Protein AF-0000000066319823 (afdb_homodimer)

Radius of gyration: 22.56 Å; Cα contacts (8 Å, |Δi|>4): 430; chains: 2; bounding box: 58×55×89 Å

Organism: Escherichia coli (strain K12) (NCBI:txid83333)

Nearest PDB structures (foldseek):
  6vli-assembly1_D  TM=7.109E-01  e=2.784E-05  Eganvirus ev186
  6vli-assembly1_A  TM=4.085E-01  e=3.504E-04  Eganvirus ev186
  6vmh-assembly1_C  TM=6.945E-01  e=3.274E-02  Eganvirus ev186
  6vmh-assembly1_B  TM=6.988E-01  e=3.451E-02  Eganvirus ev186
  6vli-assembly1_A  TM=6.071E-01  e=7.861E-04  Eganvirus ev186

InterPro domains:
  IPR009679 Bacteriophage 186, CII-like [PF06892] (17-150)
  IPR048188 YmfL-like [NF041471] (16-156)

Secondary structure (DSSP, 8-state):
---------SS-HHHHHHHHHHHHTSTTHHHHHHHHHTS-HHHHHHHHSTT-S----HHHHHHHHHHHT--HHHHHHHHHTTEEEEEPP---------HHHHHHHHHHHHHHHHHHHHHHTTTS---HHHHHHHHHHHHHHHHHHHHHHHHHHHHHS---SS-TTSSS-SSS-------------/---------SS-HHHHHHHHHHHHTSTTHHHHHHHHHTS-HHHHHHHHSTT-S----HHHHHHHHHHHT--HHHHHHHHHTTEEEEEPPPSTT-----HHHHHHHHHHHHHHHHHHHHHHTTTS---HHHHHHHHHHHHHHHHHHHHHHHHHHHHHS---SS-TTSSS--SS-------------

Sequence (370 aa):
MGKHHWKIEKQPEWYVKAVRKTIAALPSGYAEAADWLDVTENALFNRLRADGDQIFPLGWAMVLQRAGGTHFIADAVAQSANGVFVSLPDVEDVDNADINQRLLEVIEQIGSYSKQIRSAIEDGVVEPHEKTAINDELYLSISKLQEHAALVYKIFCISESNDARECAAPGVVASIASGCGETNAMGKHHWKIEKQPEWYVKAVRKTIAALPSGYAEAADWLDVTENALFNRLRADGDQIFPLGWAMVLQRAGGTHFIADAVAQSANGVFVSLPDVEDVDNADINQRLLEVIEQIGSYSKQIRSAIEDGVVEPHEKTAINDELYLSISKLQEHAALVYKIFCISESNDARECAAPGVVASIASGCGETNA

Foldseek 3Di:
DPPPVPPDDPADPLQLVLLQVLQVLDPVRLVVLCVQVVHDSVVVCQQSPPPHPHHDDPVSSVSSCVVSVHCSNVQSVQVVVVHGDDDADDQADQDQDDLVVLVVVLVVLVVVLVVLVCVQCVVPDRDPVSVVVNVVSVNVSRNSVVSSVNNCLVVPVPCPPPPNQDSPPPPVRDPPPPPPDDPDD/DPPPVPPDDPADPLQLVLLQVLQVLDPVRLVVLCVQVVHDSVVVCQQSDPPHPHHDDVVSSVSSCVVSVHCSNVQSVQVVVVHGDADADDLVPLDCPVLVVLVVVLVVLVVVLVVLVCVQCVVPDRDPVSVVVSVVSVRVSVRSVVNSVSSCCSVPVPCPPPCVVPSPDPDPPDPPPPPPDDPPD

Solvent-accessible surface area (backbone atoms only — not comparable to full-atom values): 21022 Å² total; per-residue (Å²): 128,84,78,73,81,65,82,83,36,55,68,41,66,67,54,48,53,22,48,50,52,40,34,62,62,27,95,60,19,58,62,46,48,15,59,75,66,72,52,51,53,66,61,52,50,47,25,61,39,91,87,42,93,46,71,68,44,63,30,50,49,52,51,46,25,60,74,51,72,55,55,48,55,42,36,43,47,14,44,74,64,49,24,40,50,43,77,54,82,86,64,76,85,58,67,95,62,60,64,65,58,43,48,50,48,29,54,50,34,46,48,52,32,52,50,47,48,56,61,33,45,69,82,59,46,40,46,73,71,45,49,51,52,43,49,50,33,48,50,51,30,46,50,38,48,47,40,38,52,44,37,50,44,69,70,22,24,64,68,57,86,86,75,68,51,72,68,47,64,81,59,89,59,67,83,80,79,78,80,81,79,80,79,80,127,128,83,78,72,80,63,82,83,35,54,68,42,67,66,54,48,51,22,47,51,53,39,34,62,62,26,94,60,19,57,63,47,50,16,59,75,66,72,52,53,54,64,61,52,50,47,24,63,40,90,86,43,91,46,70,68,45,64,30,50,50,52,50,48,25,59,74,49,72,54,54,48,55,42,36,44,47,15,45,75,65,47,25,38,40,27,62,51,77,54,78,85,65,54,53,77,61,49,69,61,57,48,50,51,50,29,53,52,35,45,48,52,32,51,50,47,48,55,62,34,45,68,80,58,48,39,46,72,71,46,48,52,54,42,49,51,32,49,50,51,28,49,29,38,48,48,33,43,53,53,49,52,44,67,71,23,30,72,66,57,89,87,75,59,74,68,78,49,69,72,63,75,80,66,82,78,77,78,75,79,78,80,76,74,125

pLDDT: mean 78.79, std 23.66, range [19.97, 97.81]

Structure (mmCIF, N/CA/C/O backbone):
data_AF-0000000066319823-model_v1
#
loop_
_entity.id
_entity.type
_entity.pdbx_description
1 polymer 'Uncharacterized protein YmfL'
#
loop_
_atom_site.group_PDB
_atom_site.id
_atom_site.type_symbol
_atom_site.label_atom_id
_atom_site.label_alt_id
_atom_site.label_comp_id
_atom_site.label_asym_id
_atom_site.label_entity_id
_atom_site.label_seq_id
_atom_site.pdbx_PDB_ins_code
_atom_site.Cartn_x
_atom_site.Cartn_y
_atom_site.Cartn_z
_atom_site.occupancy
_atom_site.B_iso_or_equiv
_atom_site.auth_seq_id
_atom_site.auth_comp_id
_atom_site.auth_asym_id
_atom_site.auth_atom_id
_atom_site.pdbx_PDB_model_num
ATOM 1 N N . MET A 1 1 ? 29.047 10.672 7.16 1 34.38 1 MET A N 1
ATOM 2 C CA . MET A 1 1 ? 27.75 10.32 6.57 1 34.38 1 MET A CA 1
ATOM 3 C C . MET A 1 1 ? 27.375 11.312 5.48 1 34.38 1 MET A C 1
ATOM 5 O O . MET A 1 1 ? 27.281 12.516 5.734 1 34.38 1 MET A O 1
ATOM 9 N N . GLY A 1 2 ? 27.781 11.164 4.324 1 37.5 2 GLY A N 1
ATOM 10 C CA . GLY A 1 2 ? 27.641 12.141 3.254 1 37.5 2 GLY A CA 1
ATOM 11 C C . GLY A 1 2 ? 26.25 12.75 3.166 1 37.5 2 GLY A C 1
ATOM 12 O O . GLY A 1 2 ? 25.266 12.102 3.521 1 37.5 2 GLY A O 1
ATOM 13 N N . LYS A 1 3 ? 26.078 14.109 3.355 1 40.59 3 LYS A N 1
ATOM 14 C CA . LYS A 1 3 ? 24.938 15.016 3.324 1 40.59 3 LYS A CA 1
ATOM 15 C C . LYS A 1 3 ? 24.047 14.742 2.109 1 40.59 3 LYS A C 1
ATOM 17 O O . LYS A 1 3 ? 24.375 15.156 0.994 1 40.59 3 LYS A O 1
ATOM 22 N N . HIS A 1 4 ? 23.734 13.586 1.779 1 43.44 4 HIS A N 1
ATOM 23 C CA . HIS A 1 4 ? 22.844 13.547 0.628 1 43.44 4 HIS A CA 1
ATOM 24 C C . HIS A 1 4 ? 21.734 14.586 0.751 1 43.44 4 HIS A C 1
ATOM 26 O O . HIS A 1 4 ? 21.172 14.781 1.832 1 43.44 4 HIS A O 1
ATOM 32 N N . HIS A 1 5 ? 21.828 15.719 0.119 1 48.81 5 HIS A N 1
ATOM 33 C CA . HIS A 1 5 ? 21.031 16.938 0.026 1 48.81 5 HIS A CA 1
ATOM 34 C C . HIS A 1 5 ? 19.562 16.594 -0.287 1 48.81 5 HIS A C 1
ATOM 36 O O . HIS A 1 5 ? 19.156 16.625 -1.45 1 48.81 5 HIS A O 1
ATOM 42 N N . TRP A 1 6 ? 19.062 15.633 0.385 1 53.22 6 TRP A N 1
ATOM 43 C CA . TRP A 1 6 ? 17.641 15.445 0.131 1 53.22 6 TRP A CA 1
ATOM 44 C C . TRP A 1 6 ? 16.844 16.656 0.603 1 53.22 6 TRP A C 1
ATOM 46 O O . TRP A 1 6 ? 17.172 17.266 1.617 1 53.22 6 TRP A O 1
ATOM 56 N N . LYS A 1 7 ? 16.391 17.391 -0.335 1 55 7 LYS A N 1
ATOM 57 C CA . LYS A 1 7 ? 15.484 18.469 0.052 1 55 7 LYS A CA 1
ATOM 58 C C . LYS A 1 7 ? 14.367 17.953 0.956 1 55 7 LYS A C 1
ATOM 60 O O . LYS A 1 7 ? 13.594 17.078 0.556 1 55 7 LYS A O 1
ATOM 65 N N . ILE A 1 8 ? 14.492 18.125 2.199 1 73.38 8 ILE A N 1
ATOM 66 C CA . ILE A 1 8 ? 13.531 17.703 3.203 1 73.38 8 ILE A CA 1
ATOM 67 C C . ILE A 1 8 ? 12.297 18.609 3.154 1 73.38 8 ILE A C 1
ATOM 69 O O . ILE A 1 8 ? 12.367 19.781 3.508 1 73.38 8 ILE A O 1
ATOM 73 N N . GLU A 1 9 ? 11.344 18.125 2.295 1 84.38 9 GLU A N 1
ATOM 74 C CA . GLU A 1 9 ? 10.07 18.828 2.223 1 84.38 9 GLU A CA 1
ATOM 75 C C . GLU A 1 9 ? 9 18.109 3.045 1 84.38 9 GLU A C 1
ATOM 77 O O . GLU A 1 9 ? 8.883 16.891 2.992 1 84.38 9 GLU A O 1
ATOM 82 N N . LYS A 1 10 ? 8.367 18.938 3.807 1 89.81 10 LYS A N 1
ATOM 83 C CA . LYS A 1 10 ? 7.25 18.406 4.574 1 89.81 10 LYS A CA 1
ATOM 84 C C . LYS A 1 10 ? 6.137 17.906 3.652 1 89.81 10 LYS A C 1
ATOM 86 O O . LYS A 1 10 ? 5.523 16.875 3.906 1 89.81 10 LYS A O 1
ATOM 91 N N . GLN A 1 11 ? 6.012 18.656 2.611 1 94.12 11 GLN A N 1
ATOM 92 C CA . GLN A 1 11 ? 4.953 18.375 1.646 1 94.12 11 GLN A CA 1
ATOM 93 C C . GLN A 1 11 ? 5.473 18.484 0.215 1 94.12 11 GLN A C 1
ATOM 95 O O . GLN A 1 11 ? 5.492 19.562 -0.369 1 94.12 11 GLN A O 1
ATOM 100 N N . PRO A 1 12 ? 5.895 17.359 -0.302 1 93.19 12 PRO A N 1
ATOM 101 C CA . P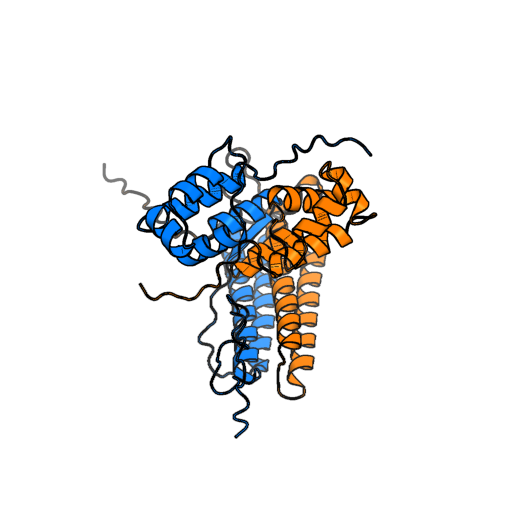RO A 1 12 ? 6.445 17.375 -1.659 1 93.19 12 PRO A CA 1
ATOM 102 C C . PRO A 1 12 ? 5.406 17.75 -2.715 1 93.19 12 PRO A C 1
ATOM 104 O O . PRO A 1 12 ? 4.211 17.5 -2.523 1 93.19 12 PRO A O 1
ATOM 107 N N . GLU A 1 13 ? 5.91 18.172 -3.811 1 93.12 13 GLU A N 1
ATOM 108 C CA . GLU A 1 13 ? 5.047 18.656 -4.883 1 93.12 13 GLU A CA 1
ATOM 109 C C . GLU A 1 13 ? 4.18 17.531 -5.441 1 93.12 13 GLU A C 1
ATOM 111 O O . GLU A 1 13 ? 3.021 17.75 -5.801 1 93.12 13 GLU A O 1
ATOM 116 N N . TRP A 1 14 ? 4.766 16.406 -5.574 1 93.69 14 TRP A N 1
ATOM 117 C CA . TRP A 1 14 ? 4.016 15.281 -6.129 1 93.69 14 TRP A CA 1
ATOM 118 C C . TRP A 1 14 ? 2.816 14.945 -5.25 1 93.69 14 TRP A C 1
ATOM 120 O O . TRP A 1 14 ? 1.789 14.477 -5.746 1 93.69 14 TRP A O 1
ATOM 130 N N . TYR A 1 15 ? 2.984 15.195 -3.961 1 96.06 15 TYR A N 1
ATOM 131 C CA . TYR A 1 15 ? 1.877 14.945 -3.047 1 96.06 15 TYR A CA 1
ATOM 132 C C . TYR A 1 15 ? 0.767 15.969 -3.242 1 96.06 15 TYR A C 1
ATOM 134 O O . TYR A 1 15 ? -0.409 15.609 -3.336 1 96.06 15 TYR A O 1
ATOM 142 N N . VAL A 1 16 ? 1.117 17.156 -3.322 1 95.69 16 VAL A N 1
ATOM 143 C CA . VAL A 1 16 ? 0.156 18.234 -3.525 1 95.69 16 VAL A CA 1
ATOM 144 C C . VAL A 1 16 ? -0.602 18.016 -4.832 1 95.69 16 VAL A C 1
ATOM 146 O O . VAL A 1 16 ? -1.827 18.141 -4.875 1 95.69 16 VAL A O 1
ATOM 149 N N . LYS A 1 17 ? 0.105 17.625 -5.828 1 96.19 17 LYS A N 1
ATOM 150 C CA . LYS A 1 17 ? -0.503 17.359 -7.125 1 96.19 17 LYS A CA 1
ATOM 151 C C . LYS A 1 17 ? -1.515 16.219 -7.035 1 96.19 17 LYS A C 1
ATOM 153 O O . LYS A 1 17 ? -2.602 16.297 -7.609 1 96.19 17 LYS A O 1
ATOM 158 N N . ALA A 1 18 ? -1.122 15.25 -6.324 1 97.56 18 ALA A N 1
ATOM 159 C CA . ALA A 1 18 ? -2.01 14.102 -6.168 1 97.56 18 ALA A CA 1
ATOM 160 C C . ALA A 1 18 ? -3.275 14.484 -5.406 1 97.56 18 ALA A C 1
ATOM 162 O O . ALA A 1 18 ? -4.371 14.039 -5.746 1 97.56 18 ALA A O 1
ATOM 163 N N . VAL A 1 19 ? -3.125 15.297 -4.363 1 97.69 19 VAL A N 1
ATOM 164 C CA . VAL A 1 19 ? -4.273 15.727 -3.576 1 97.69 19 VAL A CA 1
ATOM 165 C C . VAL A 1 19 ? -5.195 16.594 -4.434 1 97.69 19 VAL A C 1
ATOM 167 O O . VAL A 1 19 ? -6.414 16.406 -4.426 1 97.69 19 VAL A O 1
ATOM 170 N N . ARG A 1 20 ? -4.645 17.438 -5.172 1 97.44 20 ARG A N 1
ATOM 171 C CA . ARG A 1 20 ? -5.445 18.312 -6.035 1 97.44 20 ARG A CA 1
ATOM 172 C C . ARG A 1 20 ? -6.203 17.484 -7.078 1 97.44 20 ARG A C 1
ATOM 174 O O . ARG A 1 20 ? -7.375 17.766 -7.352 1 97.44 20 ARG A O 1
ATOM 181 N N . LYS A 1 21 ? -5.531 16.578 -7.676 1 97.31 21 LYS A N 1
ATOM 182 C CA . LYS A 1 21 ? -6.172 15.695 -8.641 1 97.31 21 LYS A CA 1
ATOM 183 C C . LYS A 1 21 ? -7.332 14.938 -8.008 1 97.31 21 LYS A C 1
ATOM 185 O O . LYS A 1 21 ? -8.383 14.758 -8.633 1 97.31 21 LYS A O 1
ATOM 190 N N . THR A 1 22 ? -7.113 14.516 -6.824 1 97.81 22 THR A N 1
ATOM 191 C CA . THR A 1 22 ? -8.133 13.789 -6.082 1 97.81 22 THR A CA 1
ATOM 192 C C . THR A 1 22 ? -9.352 14.664 -5.824 1 97.81 22 THR A C 1
ATOM 194 O O . THR A 1 22 ? -10.492 14.234 -6.016 1 97.81 22 THR A O 1
ATOM 197 N N . ILE A 1 23 ? -9.094 15.844 -5.375 1 97.56 23 ILE A N 1
ATOM 198 C CA . ILE A 1 23 ? -10.18 16.781 -5.094 1 97.56 23 ILE A CA 1
ATOM 199 C C . ILE A 1 23 ? -10.922 17.109 -6.383 1 97.56 23 ILE A C 1
ATOM 201 O O . ILE A 1 23 ? -12.156 17.172 -6.406 1 97.56 23 ILE A O 1
ATOM 205 N N . ALA A 1 24 ? -10.18 17.312 -7.457 1 96.5 24 ALA A N 1
ATOM 206 C CA . ALA A 1 24 ? -10.766 17.656 -8.75 1 96.5 24 ALA A CA 1
ATOM 207 C C . ALA A 1 24 ? -11.656 16.547 -9.273 1 96.5 24 ALA A C 1
ATOM 209 O O . ALA A 1 24 ? -12.562 16.781 -10.07 1 96.5 24 ALA A O 1
ATOM 210 N N . ALA A 1 25 ? -11.406 15.367 -8.836 1 95.75 25 ALA A N 1
ATOM 211 C CA . ALA A 1 25 ? -12.164 14.203 -9.297 1 95.75 25 ALA A CA 1
ATOM 212 C C . ALA A 1 25 ? -13.484 14.07 -8.539 1 95.75 25 ALA A C 1
ATOM 214 O O . ALA A 1 25 ? -14.359 13.297 -8.93 1 95.75 25 ALA A O 1
ATOM 215 N N . LEU A 1 26 ? -13.617 14.773 -7.426 1 95.5 26 LEU A N 1
ATOM 216 C CA . LEU A 1 26 ? -14.891 14.789 -6.711 1 95.5 26 LEU A CA 1
ATOM 217 C C . LEU A 1 26 ? -15.945 15.562 -7.492 1 95.5 26 LEU A C 1
ATOM 219 O O . LEU A 1 26 ? -15.641 16.594 -8.109 1 95.5 26 LEU A O 1
ATOM 223 N N . PRO A 1 27 ? -17.156 15.102 -7.445 1 93.69 27 PRO A N 1
ATOM 224 C CA . PRO A 1 27 ? -18.219 15.734 -8.219 1 93.69 27 PRO A CA 1
ATOM 225 C C . PRO A 1 27 ? -18.312 17.234 -7.988 1 93.69 27 PRO A C 1
ATOM 227 O O . PRO A 1 27 ? -18.484 18 -8.938 1 93.69 27 PRO A O 1
ATOM 230 N N . SER A 1 28 ? -18.172 17.766 -6.785 1 94.5 28 SER A N 1
ATOM 231 C CA . SER A 1 28 ? -18.281 19.188 -6.508 1 94.5 28 SER A CA 1
ATOM 232 C C . SER A 1 28 ? -16.922 19.766 -6.102 1 94.5 28 SER A C 1
ATOM 234 O O . SER A 1 28 ? -16.859 20.828 -5.48 1 94.5 28 SER A O 1
ATOM 236 N N . GLY A 1 29 ? -15.898 18.969 -6.34 1 95.88 29 GLY A N 1
ATOM 237 C CA . GLY A 1 29 ? -14.547 19.469 -6.145 1 95.88 29 GLY A CA 1
ATOM 238 C C . GLY A 1 29 ? -14.25 19.859 -4.711 1 95.88 29 GLY A C 1
ATOM 239 O O . GLY A 1 29 ? -14.477 19.062 -3.789 1 95.88 29 GLY A O 1
ATOM 240 N N . TYR A 1 30 ? -13.789 21.109 -4.594 1 95.44 30 TYR A N 1
ATOM 241 C CA . TYR A 1 30 ? -13.328 21.594 -3.301 1 95.44 30 TYR A CA 1
ATOM 242 C C . TYR A 1 30 ? -14.484 21.719 -2.314 1 95.44 30 TYR A C 1
ATOM 244 O O . TYR A 1 30 ? -14.305 21.5 -1.114 1 95.44 30 TYR A O 1
ATOM 252 N N . ALA A 1 31 ? -15.633 22.016 -2.791 1 95.81 31 ALA A N 1
ATOM 253 C CA . ALA A 1 31 ? -16.797 22.125 -1.91 1 95.81 31 ALA A CA 1
ATOM 254 C C . ALA A 1 31 ? -17.125 20.781 -1.256 1 95.81 31 ALA A C 1
ATOM 256 O O . ALA A 1 31 ? -17.344 20.719 -0.045 1 95.81 31 ALA A O 1
ATOM 257 N N . GLU A 1 32 ? -17.109 19.797 -2.006 1 95.62 32 GLU A N 1
ATOM 258 C CA . GLU A 1 32 ? -17.391 18.453 -1.494 1 95.62 32 GLU A CA 1
ATOM 259 C C . GLU A 1 32 ? -16.281 17.969 -0.567 1 95.62 32 GLU A C 1
ATOM 261 O O . GLU A 1 32 ? -16.547 17.328 0.449 1 95.62 32 GLU A O 1
ATOM 266 N N . ALA A 1 33 ? -15.062 18.266 -0.956 1 96.44 33 ALA A N 1
ATOM 267 C CA . ALA A 1 33 ? -13.938 17.891 -0.109 1 96.44 33 ALA A CA 1
ATOM 268 C C . ALA A 1 33 ? -14.055 18.516 1.276 1 96.44 33 ALA A C 1
ATOM 270 O O . ALA A 1 33 ? -13.852 17.844 2.289 1 96.44 33 ALA A O 1
ATOM 271 N N . ALA A 1 34 ? -14.398 19.781 1.298 1 96 34 ALA A N 1
ATOM 272 C CA . ALA A 1 34 ? -14.57 20.5 2.559 1 96 34 ALA A CA 1
ATOM 273 C C . ALA A 1 34 ? -15.672 19.859 3.406 1 96 34 ALA A C 1
ATOM 275 O O . ALA A 1 34 ? -15.539 19.75 4.629 1 96 34 ALA A O 1
ATOM 276 N N . ASP A 1 35 ? -16.688 19.438 2.736 1 94.5 35 ASP A N 1
ATOM 277 C CA . ASP A 1 35 ? -17.797 18.797 3.42 1 94.5 35 ASP A CA 1
ATOM 278 C C . ASP A 1 35 ? -17.375 17.453 4.031 1 94.5 35 ASP A C 1
ATOM 280 O O . ASP A 1 35 ? -17.703 17.172 5.188 1 94.5 35 ASP A O 1
ATOM 284 N N . TRP A 1 36 ? -16.656 16.719 3.301 1 93.06 36 TRP A N 1
ATOM 285 C CA . TRP A 1 36 ? -16.188 15.414 3.777 1 93.06 36 TRP A CA 1
ATOM 286 C C . TRP A 1 36 ? -15.305 15.57 5.012 1 93.06 36 TRP A C 1
ATOM 288 O O . TRP A 1 36 ? -15.383 14.758 5.941 1 93.06 36 TRP A O 1
ATOM 298 N N . LEU A 1 37 ? -14.508 16.625 4.984 1 94.75 37 LEU A N 1
ATOM 299 C CA . LEU A 1 37 ? -13.484 16.766 6.012 1 94.75 37 LEU A CA 1
ATOM 300 C C . LEU A 1 37 ? -13.977 17.672 7.137 1 94.75 37 LEU A C 1
ATOM 302 O O . LEU A 1 37 ? -13.305 17.812 8.164 1 94.75 37 LEU A O 1
ATOM 306 N N . ASP A 1 38 ? -15.188 18.234 6.957 1 94.19 38 ASP A N 1
ATOM 307 C CA . ASP A 1 38 ? -15.766 19.156 7.922 1 94.19 38 ASP A CA 1
ATOM 308 C C . ASP A 1 38 ? -14.828 20.328 8.188 1 94.19 38 ASP A C 1
ATOM 310 O O . ASP A 1 38 ? -14.492 20.609 9.344 1 94.19 38 ASP A O 1
ATOM 314 N N . VAL A 1 39 ? -14.328 20.953 7.148 1 94.81 39 VAL A N 1
ATOM 315 C CA . VAL A 1 39 ? -13.5 22.141 7.18 1 94.81 39 VAL A CA 1
ATOM 316 C C . VAL A 1 39 ? -13.977 23.141 6.121 1 94.81 39 VAL A C 1
ATOM 318 O O . VAL A 1 39 ? -14.898 22.844 5.359 1 94.81 39 VAL A O 1
ATOM 321 N N . THR A 1 40 ? -13.391 24.281 6.129 1 94.94 40 THR A N 1
ATOM 322 C CA . THR A 1 40 ? -13.727 25.281 5.113 1 94.94 40 THR A CA 1
ATOM 323 C C . THR A 1 40 ? -12.898 25.062 3.848 1 94.94 40 THR A C 1
ATOM 325 O O . THR A 1 40 ? -11.82 24.469 3.9 1 94.94 40 THR A O 1
ATOM 328 N N . GLU A 1 41 ? -13.453 25.5 2.736 1 95.12 41 GLU A N 1
ATOM 329 C CA . GLU A 1 41 ? -12.688 25.438 1.495 1 95.12 41 GLU A CA 1
ATOM 330 C C . GLU A 1 41 ? -11.367 26.203 1.625 1 95.12 41 GLU A C 1
ATOM 332 O O . GLU A 1 41 ? -10.344 25.766 1.079 1 95.12 41 GLU A O 1
ATOM 337 N N . ASN A 1 42 ? -11.453 27.281 2.328 1 93.38 42 ASN A N 1
ATOM 338 C CA . ASN A 1 42 ? -10.25 28.078 2.545 1 93.38 42 ASN A CA 1
ATOM 339 C C . ASN A 1 42 ? -9.18 27.281 3.291 1 93.38 42 ASN A C 1
ATOM 341 O O . ASN A 1 42 ? -7.988 27.422 3.014 1 93.38 42 ASN A O 1
ATOM 345 N N . ALA A 1 43 ? -9.578 26.516 4.219 1 93.44 43 ALA A N 1
ATOM 346 C CA . ALA A 1 43 ? -8.648 25.656 4.953 1 93.44 43 ALA A CA 1
ATOM 347 C C . ALA A 1 43 ? -7.941 24.688 4.012 1 93.44 43 ALA A C 1
ATOM 349 O O . ALA A 1 43 ? -6.754 24.391 4.188 1 93.44 43 ALA A O 1
ATOM 350 N N . LEU A 1 44 ? -8.641 24.219 3.014 1 94.94 44 LEU A N 1
ATOM 351 C CA . LEU A 1 44 ? -8.062 23.328 2.021 1 94.94 44 LEU A CA 1
ATOM 352 C C . LEU A 1 44 ? -7.074 24.062 1.128 1 94.94 44 LEU A C 1
ATOM 354 O O . LEU A 1 44 ? -5.957 23.578 0.909 1 94.94 44 LEU A O 1
ATOM 358 N N . PHE A 1 45 ? -7.457 25.219 0.68 1 93.06 45 PHE A N 1
ATOM 359 C CA . PHE A 1 45 ? -6.605 26 -0.203 1 93.06 45 PHE A CA 1
ATOM 360 C C . PHE A 1 45 ? -5.301 26.375 0.492 1 93.06 45 PHE A C 1
ATOM 362 O O . PHE A 1 45 ? -4.227 26.297 -0.105 1 93.06 45 PHE A O 1
ATOM 369 N N . ASN A 1 46 ? -5.41 26.719 1.72 1 92.31 46 ASN A N 1
ATOM 370 C CA . ASN A 1 46 ? -4.234 27.125 2.475 1 92.31 46 ASN A CA 1
ATOM 371 C C . ASN A 1 46 ? -3.225 26 2.605 1 92.31 46 ASN A C 1
ATOM 373 O O . ASN A 1 46 ? -2.016 26.234 2.615 1 92.31 46 ASN A O 1
ATOM 377 N N . ARG A 1 47 ? -3.697 24.828 2.605 1 94.06 47 ARG A N 1
ATOM 378 C CA . ARG A 1 47 ? -2.834 23.672 2.826 1 94.06 47 ARG A CA 1
ATOM 379 C C . ARG A 1 47 ? -2.246 23.172 1.513 1 94.06 47 ARG A C 1
ATOM 381 O O . ARG A 1 47 ? -1.277 22.406 1.511 1 94.06 47 ARG A O 1
ATOM 388 N N . LEU A 1 48 ? -2.859 23.609 0.438 1 94.88 48 LEU A N 1
ATOM 389 C CA . LEU A 1 48 ? -2.406 23.094 -0.85 1 94.88 48 LEU A CA 1
ATOM 390 C C . LEU A 1 48 ? -1.704 24.188 -1.653 1 94.88 48 LEU A C 1
ATOM 392 O O . LEU A 1 48 ? -1.301 23.953 -2.797 1 94.88 48 LEU A O 1
ATOM 396 N N . ARG A 1 49 ? -1.521 25.266 -1.011 1 87.31 49 ARG A N 1
ATOM 397 C CA . ARG A 1 49 ? -0.788 26.344 -1.667 1 87.31 49 ARG A CA 1
ATOM 398 C C . ARG A 1 49 ? 0.714 26.078 -1.631 1 87.31 49 ARG A C 1
ATOM 400 O O . ARG A 1 49 ? 1.228 25.5 -0.67 1 87.31 49 ARG A O 1
ATOM 407 N N . ALA A 1 50 ? 1.498 26.328 -2.562 1 73.94 50 ALA A N 1
ATOM 408 C CA . ALA A 1 50 ? 2.932 26.094 -2.695 1 73.94 50 ALA A CA 1
ATOM 409 C C . ALA A 1 50 ? 3.709 26.766 -1.572 1 73.94 50 ALA A C 1
ATOM 411 O O . ALA A 1 50 ? 4.652 26.203 -1.026 1 73.94 50 ALA A O 1
ATOM 412 N N . ASP A 1 51 ? 3.33 27.922 -1.195 1 72.19 51 ASP A N 1
ATOM 413 C CA . ASP A 1 51 ? 4.109 28.703 -0.244 1 72.19 51 ASP A CA 1
ATOM 414 C C . ASP A 1 51 ? 3.447 28.703 1.133 1 72.19 51 ASP A C 1
ATOM 416 O O . ASP A 1 51 ? 3.723 29.594 1.954 1 72.19 51 ASP A O 1
ATOM 420 N N . GLY A 1 52 ? 2.734 27.703 1.331 1 72.5 52 GLY A N 1
ATOM 421 C CA . GLY A 1 52 ? 2.014 27.734 2.594 1 72.5 52 GLY A CA 1
ATOM 422 C C . GLY A 1 52 ? 2.754 27.031 3.719 1 72.5 52 GLY A C 1
ATOM 423 O O . GLY A 1 52 ? 3.695 26.281 3.471 1 72.5 52 GLY A O 1
ATOM 424 N N . ASP A 1 53 ? 2.383 27.453 4.945 1 81.25 53 ASP A N 1
ATOM 425 C CA . ASP A 1 53 ? 3.002 26.875 6.133 1 81.25 53 ASP A CA 1
ATOM 426 C C . ASP A 1 53 ? 2.234 25.641 6.609 1 81.25 53 ASP A C 1
ATOM 428 O O . ASP A 1 53 ? 2.758 24.828 7.383 1 81.25 53 ASP A O 1
ATOM 432 N N . GLN A 1 54 ? 1.054 25.516 6.137 1 88.81 54 GLN A N 1
ATOM 433 C CA . GLN A 1 54 ? 0.229 24.391 6.559 1 88.81 54 GLN A CA 1
ATOM 434 C C . GLN A 1 54 ? 0.32 23.234 5.559 1 88.81 54 GLN A C 1
ATOM 436 O O . GLN A 1 54 ? 0.455 23.469 4.355 1 88.81 54 GLN A O 1
ATOM 441 N N . ILE A 1 55 ? 0.348 22.031 6.062 1 93.06 55 ILE A N 1
ATOM 442 C CA . ILE A 1 55 ? 0.423 20.875 5.188 1 93.06 55 ILE A CA 1
ATOM 443 C C . ILE A 1 55 ? -0.928 20.156 5.16 1 93.06 55 ILE A C 1
ATOM 445 O O . ILE A 1 55 ? -1.742 20.328 6.074 1 93.06 55 ILE A O 1
ATOM 449 N N . PHE A 1 56 ? -1.165 19.422 4.141 1 95.44 56 PHE A N 1
ATOM 450 C CA . PHE A 1 56 ? -2.367 18.609 3.998 1 95.44 56 PHE A CA 1
ATOM 451 C C . PHE A 1 56 ? -2.168 17.234 4.625 1 95.44 56 PHE A C 1
ATOM 453 O O . PHE A 1 56 ? -1.367 16.438 4.137 1 95.44 56 PHE A O 1
ATOM 460 N N . PRO A 1 57 ? -2.883 16.969 5.711 1 94.94 57 PRO A N 1
ATOM 461 C CA . PRO A 1 57 ? -2.682 15.695 6.406 1 94.94 57 PRO A CA 1
ATOM 462 C C . PRO A 1 57 ? -2.975 14.492 5.52 1 94.94 57 PRO A C 1
ATOM 464 O O . PRO A 1 57 ? -3.941 14.5 4.75 1 94.94 57 PRO A O 1
ATOM 467 N N . LEU A 1 58 ? -2.174 13.469 5.66 1 96.56 58 LEU A N 1
ATOM 468 C CA . LEU A 1 58 ? -2.354 12.258 4.867 1 96.56 58 LEU A CA 1
ATOM 469 C C . LEU A 1 58 ? -3.711 11.617 5.145 1 96.56 58 LEU A C 1
ATOM 471 O O . LEU A 1 58 ? -4.363 11.109 4.23 1 96.56 58 LEU A O 1
ATOM 475 N N . GLY A 1 59 ? -4.098 11.656 6.441 1 95.69 59 GLY A N 1
ATOM 476 C CA . GLY A 1 59 ? -5.402 11.102 6.773 1 95.69 59 GLY A CA 1
ATOM 477 C C . GLY A 1 59 ? -6.535 11.734 5.984 1 95.69 59 GLY A C 1
ATOM 478 O O . GLY A 1 59 ? -7.441 11.031 5.523 1 95.69 59 GLY A O 1
ATOM 479 N N . TRP A 1 60 ? -6.508 12.992 5.824 1 95.94 60 TRP A N 1
ATOM 480 C CA . TRP A 1 60 ? -7.5 13.711 5.027 1 95.94 60 TRP A CA 1
ATOM 481 C C . TRP A 1 60 ? -7.457 13.258 3.572 1 95.94 60 TRP A C 1
ATOM 483 O O . TRP A 1 60 ? -8.5 13.016 2.961 1 95.94 60 TRP A O 1
ATOM 493 N N . ALA A 1 61 ? -6.262 13.188 3.055 1 97.25 61 ALA A N 1
ATOM 494 C CA . ALA A 1 61 ? -6.082 12.789 1.662 1 97.25 61 ALA A CA 1
ATOM 495 C C . ALA A 1 61 ? -6.672 11.398 1.409 1 97.25 61 ALA A C 1
ATOM 497 O O . ALA A 1 61 ? -7.324 11.18 0.386 1 97.25 61 ALA A O 1
ATOM 498 N N . MET A 1 62 ? -6.469 10.562 2.361 1 96.31 62 MET A N 1
ATOM 499 C CA . MET A 1 62 ? -6.945 9.195 2.215 1 96.31 62 MET A CA 1
ATOM 500 C C . MET A 1 62 ? -8.469 9.141 2.262 1 96.31 62 MET A C 1
ATOM 502 O O . MET A 1 62 ? -9.086 8.336 1.562 1 96.31 62 MET A O 1
ATOM 506 N N . VAL A 1 63 ? -9.078 9.945 3.061 1 95.62 63 VAL A N 1
ATOM 507 C CA . VAL A 1 63 ? -10.531 10.031 3.129 1 95.62 63 VAL A CA 1
ATOM 508 C C . VAL A 1 63 ? -11.086 10.508 1.785 1 95.62 63 VAL A C 1
ATOM 510 O O . VAL A 1 63 ? -12.039 9.922 1.258 1 95.62 63 VAL A O 1
ATOM 513 N N . LEU A 1 64 ? -10.484 11.484 1.226 1 96.25 64 LEU A N 1
ATOM 514 C CA . LEU A 1 64 ? -10.961 12.039 -0.035 1 96.25 64 LEU A CA 1
ATOM 515 C C . LEU A 1 64 ? -10.797 11.039 -1.171 1 96.25 64 LEU A C 1
ATOM 517 O O . LEU A 1 64 ? -11.656 10.938 -2.045 1 96.25 64 LEU A O 1
ATOM 521 N N . GLN A 1 65 ? -9.688 10.359 -1.185 1 95.56 65 GLN A N 1
ATOM 522 C CA . GLN A 1 65 ? -9.477 9.32 -2.184 1 95.56 65 GLN A CA 1
ATOM 523 C C . GLN A 1 65 ? -10.562 8.242 -2.092 1 95.56 65 GLN A C 1
ATOM 525 O O . GLN A 1 65 ? -11.062 7.773 -3.113 1 95.56 65 GLN A O 1
ATOM 530 N N . ARG A 1 66 ? -10.852 7.906 -0.964 1 92.94 66 ARG A N 1
ATOM 531 C CA . ARG A 1 66 ? -11.898 6.906 -0.763 1 92.94 66 ARG A CA 1
ATOM 532 C C . ARG A 1 66 ? -13.258 7.434 -1.225 1 92.94 66 ARG A C 1
ATOM 534 O O . ARG A 1 66 ? -14 6.723 -1.9 1 92.94 66 ARG A O 1
ATOM 541 N N . ALA A 1 67 ? -13.531 8.609 -0.855 1 92.12 67 ALA A N 1
ATOM 542 C CA . ALA A 1 67 ? -14.789 9.242 -1.23 1 92.12 67 ALA A CA 1
ATOM 543 C C . ALA A 1 67 ? -14.938 9.32 -2.748 1 92.12 67 ALA A C 1
ATOM 545 O O . ALA A 1 67 ? -16.031 9.141 -3.281 1 92.12 67 ALA A O 1
ATOM 546 N N . GLY A 1 68 ? -13.891 9.609 -3.4 1 93.12 68 GLY A N 1
ATOM 547 C CA . GLY A 1 68 ? -13.922 9.781 -4.844 1 93.12 68 GLY A CA 1
ATOM 548 C C . GLY A 1 68 ? -13.75 8.477 -5.602 1 93.12 68 GLY A C 1
ATOM 549 O O . GLY A 1 68 ? -13.922 8.43 -6.824 1 93.12 68 GLY A O 1
ATOM 550 N N . GLY A 1 69 ? -13.344 7.445 -4.914 1 91.06 69 GLY A N 1
ATOM 551 C CA . GLY A 1 69 ? -13.109 6.168 -5.566 1 91.06 69 GLY A CA 1
ATOM 552 C C . GLY A 1 69 ? -11.883 6.16 -6.453 1 91.06 69 GLY A C 1
ATOM 553 O O . GLY A 1 69 ? -11.875 5.531 -7.512 1 91.06 69 GLY A O 1
ATOM 554 N N . THR A 1 70 ? -10.961 6.973 -6.18 1 93.56 70 THR A N 1
ATOM 555 C CA . THR A 1 70 ? -9.711 7.062 -6.938 1 93.56 70 THR A CA 1
ATOM 556 C C . THR A 1 70 ? -8.539 6.523 -6.121 1 93.56 70 THR A C 1
ATOM 558 O O . THR A 1 70 ? -8.719 6.121 -4.969 1 93.56 70 THR A O 1
ATOM 561 N N . HIS A 1 71 ? -7.355 6.484 -6.707 1 95 71 HIS A N 1
ATOM 562 C CA . HIS A 1 71 ? -6.156 6.031 -6.008 1 95 71 HIS A CA 1
ATOM 563 C C . HIS A 1 71 ? -4.969 6.938 -6.316 1 95 71 HIS A C 1
ATOM 565 O O . HIS A 1 71 ? -3.822 6.484 -6.32 1 95 71 HIS A O 1
ATOM 571 N N . PHE A 1 72 ? -5.191 8.18 -6.613 1 96.81 72 PHE A N 1
ATOM 572 C CA . PHE A 1 72 ? -4.129 9.078 -7.047 1 96.81 72 PHE A CA 1
ATOM 573 C C . PHE A 1 72 ? -3.078 9.242 -5.957 1 96.81 72 PHE A C 1
ATOM 575 O O . PHE A 1 72 ? -1.885 9.344 -6.246 1 96.81 72 PHE A O 1
ATOM 582 N N . ILE A 1 73 ? -3.553 9.234 -4.676 1 97.44 73 ILE A N 1
ATOM 583 C CA . ILE A 1 73 ? -2.627 9.406 -3.561 1 97.44 73 ILE A CA 1
ATOM 584 C C . ILE A 1 73 ? -1.765 8.156 -3.41 1 97.44 73 ILE A C 1
ATOM 586 O O . ILE A 1 73 ? -0.537 8.242 -3.34 1 97.44 73 ILE A O 1
ATOM 590 N N . ALA A 1 74 ? -2.408 7.02 -3.389 1 96 74 ALA A N 1
ATOM 591 C CA . ALA A 1 74 ? -1.693 5.75 -3.281 1 96 74 ALA A CA 1
ATOM 592 C C . ALA A 1 74 ? -0.704 5.578 -4.43 1 96 74 ALA A C 1
ATOM 594 O O . ALA A 1 74 ? 0.431 5.145 -4.219 1 96 74 ALA A O 1
ATOM 595 N N . ASP A 1 75 ? -1.138 6.004 -5.605 1 93.5 75 ASP A N 1
ATOM 596 C CA . ASP A 1 75 ? -0.277 5.922 -6.781 1 93.5 75 ASP A CA 1
ATOM 597 C C . ASP A 1 75 ? 0.951 6.816 -6.625 1 93.5 75 ASP A C 1
ATOM 599 O O . ASP A 1 75 ? 2.074 6.387 -6.895 1 93.5 75 ASP A O 1
ATOM 603 N N . ALA A 1 76 ? 0.715 7.973 -6.234 1 96.25 76 ALA A N 1
ATOM 604 C CA . ALA A 1 76 ? 1.801 8.938 -6.105 1 96.25 76 ALA A CA 1
ATO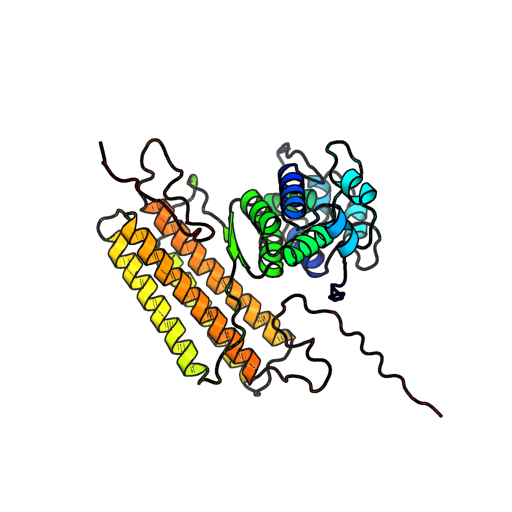M 605 C C . ALA A 1 76 ? 2.812 8.492 -5.055 1 96.25 76 ALA A C 1
ATOM 607 O O . ALA A 1 76 ? 4.023 8.602 -5.262 1 96.25 76 ALA A O 1
ATOM 608 N N . VAL A 1 77 ? 2.35 8.008 -3.969 1 97 77 VAL A N 1
ATOM 609 C CA . VAL A 1 77 ? 3.221 7.531 -2.898 1 97 77 VAL A CA 1
ATOM 610 C C . VAL A 1 77 ? 4.051 6.348 -3.395 1 97 77 VAL A C 1
ATOM 612 O O . VAL A 1 77 ? 5.262 6.293 -3.166 1 97 77 VAL A O 1
ATOM 615 N N . ALA A 1 78 ? 3.367 5.438 -4.043 1 92.38 78 ALA A N 1
ATOM 616 C CA . ALA A 1 78 ? 4.07 4.273 -4.574 1 92.38 78 ALA A CA 1
ATOM 617 C C . ALA A 1 78 ? 5.152 4.688 -5.566 1 92.38 78 ALA A C 1
ATOM 619 O O . ALA A 1 78 ? 6.285 4.207 -5.492 1 92.38 78 ALA A O 1
ATOM 620 N N . GLN A 1 79 ? 4.812 5.578 -6.449 1 90.88 79 GLN A N 1
ATOM 621 C CA . GLN A 1 79 ? 5.762 6.062 -7.449 1 90.88 79 GLN A CA 1
ATOM 622 C C . GLN A 1 79 ? 6.957 6.742 -6.793 1 90.88 79 GLN A C 1
ATOM 624 O O . GLN A 1 79 ? 8.102 6.52 -7.188 1 90.88 79 GLN A O 1
ATOM 629 N N . SER A 1 80 ? 6.652 7.516 -5.82 1 93.75 80 SER A N 1
ATOM 630 C CA . SER A 1 80 ? 7.719 8.234 -5.125 1 93.75 80 SER A CA 1
ATOM 631 C C . SER A 1 80 ? 8.672 7.266 -4.426 1 93.75 80 SER A C 1
ATOM 633 O O . SER A 1 80 ? 9.812 7.617 -4.121 1 93.75 80 SER A O 1
ATOM 635 N N . ALA A 1 81 ? 8.203 6.117 -4.137 1 91.81 81 ALA A N 1
ATOM 636 C CA . ALA A 1 81 ? 9.008 5.074 -3.5 1 91.81 81 ALA A CA 1
ATOM 637 C C . ALA A 1 81 ? 9.578 4.113 -4.539 1 91.81 81 ALA A C 1
ATOM 639 O O . ALA A 1 81 ? 9.992 3 -4.199 1 91.81 81 ALA A O 1
ATOM 640 N N . ASN A 1 82 ? 9.5 4.484 -5.777 1 86.31 82 ASN A N 1
ATOM 641 C CA . ASN A 1 82 ? 9.992 3.68 -6.891 1 86.31 82 ASN A CA 1
ATOM 642 C C . ASN A 1 82 ? 9.25 2.352 -6.996 1 86.31 82 ASN A C 1
ATOM 644 O O . ASN A 1 82 ? 9.867 1.294 -7.113 1 86.31 82 ASN A O 1
ATOM 648 N N . GLY A 1 83 ? 7.93 2.455 -6.836 1 85.38 83 GLY A N 1
ATOM 649 C CA . GLY A 1 83 ? 7.039 1.312 -6.973 1 85.38 83 GLY A CA 1
ATOM 650 C C . GLY A 1 83 ? 5.703 1.665 -7.598 1 85.38 83 GLY A C 1
ATOM 651 O O . GLY A 1 83 ? 5.535 2.762 -8.133 1 85.38 83 GLY A O 1
ATOM 652 N N . VAL A 1 84 ? 4.836 0.612 -7.652 1 82.81 84 VAL A N 1
ATOM 653 C CA . VAL A 1 84 ? 3.504 0.822 -8.203 1 82.81 84 VAL A CA 1
ATOM 654 C C . VAL A 1 84 ? 2.449 0.335 -7.211 1 82.81 84 VAL A C 1
ATOM 656 O O . VAL A 1 84 ? 2.707 -0.575 -6.418 1 82.81 84 VAL A O 1
ATOM 659 N N . PHE A 1 85 ? 1.394 1.055 -7.172 1 89.06 85 PHE A N 1
ATOM 660 C CA . PHE A 1 85 ? 0.2 0.643 -6.441 1 89.06 85 PHE A CA 1
ATOM 661 C C . PHE A 1 85 ? -0.672 -0.264 -7.301 1 89.06 85 PHE A C 1
ATOM 663 O O . PHE A 1 85 ? -0.938 0.042 -8.469 1 89.06 85 PHE A O 1
ATOM 670 N N . VAL A 1 86 ? -1.053 -1.373 -6.727 1 81.31 86 VAL A N 1
ATOM 671 C CA . VAL A 1 86 ? -1.98 -2.277 -7.398 1 81.31 86 VAL A CA 1
ATOM 672 C C . VAL A 1 86 ? -3.242 -2.443 -6.555 1 81.31 86 VAL A C 1
ATOM 674 O O . VAL A 1 86 ? -3.178 -2.914 -5.414 1 81.31 86 VAL A O 1
ATOM 677 N N . SER A 1 87 ? -4.34 -1.997 -7.094 1 83.62 87 SER A N 1
ATOM 678 C CA . SER A 1 87 ? -5.617 -2.154 -6.406 1 83.62 87 SER A CA 1
ATOM 679 C C . SER A 1 87 ? -6.062 -3.613 -6.391 1 83.62 87 SER A C 1
ATOM 681 O O . SER A 1 87 ? -5.922 -4.32 -7.391 1 83.62 87 SER A O 1
ATOM 683 N N . LEU A 1 88 ? -6.586 -3.992 -5.242 1 73.75 88 LEU A N 1
ATOM 684 C CA . LEU A 1 88 ? -7.09 -5.355 -5.109 1 73.75 88 LEU A CA 1
ATOM 685 C C . LEU A 1 88 ? -8.602 -5.398 -5.312 1 73.75 88 LEU A C 1
ATOM 687 O O . LEU A 1 88 ? -9.305 -4.438 -4.992 1 73.75 88 LEU A O 1
ATOM 691 N N . PRO A 1 89 ? -9.148 -6.473 -5.898 1 67 89 PRO A N 1
ATOM 692 C CA . PRO A 1 89 ? -10.594 -6.617 -6.086 1 67 89 PRO A CA 1
ATOM 693 C C . PRO A 1 89 ? -11.352 -6.719 -4.762 1 67 89 PRO A C 1
ATOM 695 O O . PRO A 1 89 ? -10.797 -7.191 -3.768 1 67 89 PRO A O 1
ATOM 698 N N . ASP A 1 90 ? -12.523 -6.105 -4.754 1 62.94 90 ASP A N 1
ATOM 699 C CA . ASP A 1 90 ? -13.422 -6.297 -3.621 1 62.94 90 ASP A CA 1
ATOM 700 C C . ASP A 1 90 ? -14.055 -7.691 -3.65 1 62.94 90 ASP A C 1
ATOM 702 O O . ASP A 1 90 ? -14.57 -8.117 -4.684 1 62.94 90 ASP A O 1
ATOM 706 N N . VAL A 1 91 ? -13.68 -8.555 -2.691 1 60.47 91 VAL A N 1
ATOM 707 C CA . VAL A 1 91 ? 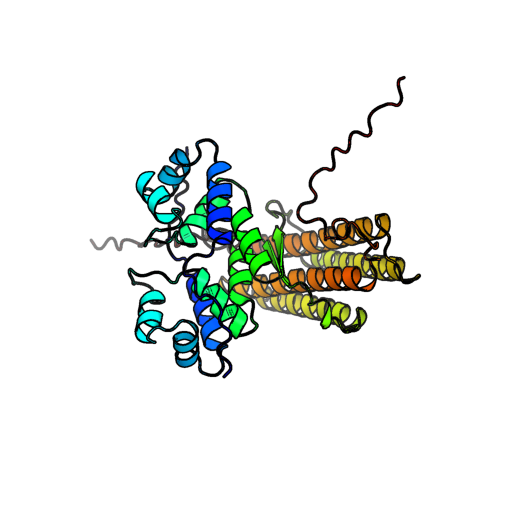-14.211 -9.914 -2.68 1 60.47 91 VAL A CA 1
ATOM 708 C C . VAL A 1 91 ? -15.398 -9.992 -1.725 1 60.47 91 VAL A C 1
ATOM 710 O O . VAL A 1 91 ? -15.242 -9.852 -0.511 1 60.47 91 VAL A O 1
ATOM 713 N N . GLU A 1 92 ? -16.5 -9.438 -1.874 1 55.47 92 GLU A N 1
ATOM 714 C CA . GLU A 1 92 ? -17.625 -9.43 -0.958 1 55.47 92 GLU A CA 1
ATOM 715 C C . GLU A 1 92 ? -18.391 -10.75 -1.021 1 55.47 92 GLU A C 1
ATOM 717 O O . GLU A 1 92 ? -18.844 -11.266 0.006 1 55.47 92 GLU A O 1
ATOM 722 N N . ASP A 1 93 ? -18.719 -11.125 -2.164 1 56.38 93 ASP A N 1
ATOM 723 C CA . ASP A 1 93 ? -19.734 -12.172 -2.232 1 56.38 93 ASP A CA 1
ATOM 724 C C . ASP A 1 93 ? -19.109 -13.539 -2.496 1 56.38 93 ASP A C 1
ATOM 726 O O . ASP A 1 93 ? -19.016 -13.977 -3.646 1 56.38 93 ASP A O 1
ATOM 730 N N . VAL A 1 94 ? -18.5 -13.93 -1.39 1 63.91 94 VAL A N 1
ATOM 731 C CA . VAL A 1 94 ? -17.922 -15.258 -1.578 1 63.91 94 VAL A CA 1
ATOM 732 C C . VAL A 1 94 ? -18.891 -16.328 -1.094 1 63.91 94 VAL A C 1
ATOM 734 O O . VAL A 1 94 ? -19.453 -16.203 0 1 63.91 94 VAL A O 1
ATOM 737 N N . ASP A 1 95 ? -19.25 -17.094 -2.01 1 61 95 ASP A N 1
ATOM 738 C CA . ASP A 1 95 ? -20.125 -18.203 -1.673 1 61 95 ASP A CA 1
ATOM 739 C C . ASP A 1 95 ? -19.453 -19.156 -0.687 1 61 95 ASP A C 1
ATOM 741 O O . ASP A 1 95 ? -18.234 -19.281 -0.671 1 61 95 ASP A O 1
ATOM 745 N N . ASN A 1 96 ? -20.328 -19.641 0.221 1 63.09 96 ASN A N 1
ATOM 746 C CA . ASN A 1 96 ? -19.859 -20.703 1.118 1 63.09 96 ASN A CA 1
ATOM 747 C C . ASN A 1 96 ? -19.281 -21.875 0.344 1 63.09 96 ASN A C 1
ATOM 749 O O . ASN A 1 96 ? -19.891 -22.359 -0.604 1 63.09 96 ASN A O 1
ATOM 753 N N . ALA A 1 97 ? -18.016 -21.953 0.292 1 66.88 97 ALA A N 1
ATOM 754 C CA . ALA A 1 97 ? -17.312 -23.062 -0.343 1 66.88 97 ALA A CA 1
ATOM 755 C C . ALA A 1 97 ? -16.281 -23.672 0.604 1 66.88 97 ALA A C 1
ATOM 757 O O . ALA A 1 97 ? -16.047 -23.156 1.695 1 66.88 97 ALA A O 1
ATOM 758 N N . ASP A 1 98 ? -15.891 -24.875 0.263 1 82.12 98 ASP A N 1
ATOM 759 C CA . ASP A 1 98 ? -14.797 -25.547 0.955 1 82.12 98 ASP A CA 1
ATOM 760 C C . ASP A 1 98 ? -13.508 -24.75 0.87 1 82.12 98 ASP A C 1
ATOM 762 O O . ASP A 1 98 ? -12.969 -24.531 -0.22 1 82.12 98 ASP A O 1
ATOM 766 N N . ILE A 1 99 ? -13.164 -24.203 1.961 1 84.31 99 ILE A N 1
ATOM 767 C CA . ILE A 1 99 ? -11.977 -23.344 2.043 1 84.31 99 ILE A CA 1
ATOM 768 C C . ILE A 1 99 ? -10.766 -24.109 1.493 1 84.31 99 ILE A C 1
ATOM 770 O O . ILE A 1 99 ? -9.914 -23.516 0.832 1 84.31 99 ILE A O 1
ATOM 774 N N . ASN A 1 100 ? -10.758 -25.406 1.671 1 86.5 100 ASN A N 1
ATOM 775 C CA . ASN A 1 100 ? -9.633 -26.188 1.177 1 86.5 100 ASN A CA 1
ATOM 776 C C . ASN A 1 100 ? -9.648 -26.297 -0.346 1 86.5 100 ASN A C 1
ATOM 778 O O . ASN A 1 100 ? -8.594 -26.219 -0.986 1 86.5 100 ASN A O 1
ATOM 782 N N . GLN A 1 101 ? -10.82 -26.484 -0.784 1 88.75 101 GLN A N 1
ATOM 783 C CA . GLN A 1 101 ? -10.93 -26.531 -2.238 1 88.75 101 GLN A CA 1
ATOM 784 C C . GLN A 1 101 ? -10.508 -25.203 -2.861 1 88.75 101 GLN A C 1
ATOM 786 O O . GLN A 1 101 ? -9.82 -25.188 -3.885 1 88.75 101 GLN A O 1
ATOM 791 N N . ARG A 1 102 ? -10.938 -24.125 -2.26 1 88.12 102 ARG A N 1
ATOM 792 C CA . ARG A 1 102 ? -10.578 -22.812 -2.773 1 88.12 102 ARG A CA 1
ATOM 793 C C . ARG A 1 102 ? -9.07 -22.578 -2.676 1 88.12 102 ARG A C 1
ATOM 795 O O . ARG A 1 102 ? -8.484 -21.922 -3.531 1 88.12 102 ARG A O 1
ATOM 802 N N . LEU A 1 103 ? -8.461 -23.047 -1.633 1 90.19 103 LEU A N 1
ATOM 803 C CA . LEU A 1 103 ? -7.012 -22.938 -1.511 1 90.19 103 LEU A CA 1
ATOM 804 C C . LEU A 1 103 ? -6.309 -23.719 -2.617 1 90.19 103 LEU A C 1
ATOM 806 O O . LEU A 1 103 ? -5.32 -23.25 -3.182 1 90.19 103 LEU A O 1
ATOM 810 N N . LEU A 1 104 ? -6.855 -24.922 -2.908 1 89.75 104 LEU A N 1
ATOM 811 C CA . LEU A 1 104 ? -6.289 -25.719 -3.992 1 89.75 104 LEU A CA 1
ATOM 812 C C . LEU A 1 104 ? -6.41 -24.984 -5.324 1 89.75 104 LEU A C 1
ATOM 814 O O . LEU A 1 104 ? -5.512 -25.062 -6.164 1 89.75 104 LEU A O 1
ATOM 818 N N . GLU A 1 105 ? -7.438 -24.25 -5.5 1 91.38 105 GLU A N 1
ATOM 819 C CA . GLU A 1 105 ? -7.613 -23.453 -6.707 1 91.38 105 GLU A CA 1
ATOM 820 C C . GLU A 1 105 ? -6.559 -22.359 -6.797 1 91.38 105 GLU A C 1
ATOM 822 O O . GLU A 1 105 ? -6.086 -22.031 -7.887 1 91.38 105 GLU A O 1
ATOM 827 N N . VAL A 1 106 ? -6.246 -21.75 -5.668 1 92.25 106 VAL A N 1
ATOM 828 C CA . VAL A 1 106 ? -5.188 -20.75 -5.625 1 92.25 106 VAL A CA 1
ATOM 829 C C . VAL A 1 106 ? -3.875 -21.359 -6.113 1 92.25 106 VAL A C 1
ATOM 831 O O . VAL A 1 106 ? -3.207 -20.797 -6.984 1 92.25 106 VAL A O 1
ATOM 834 N N . ILE A 1 107 ? -3.559 -22.547 -5.582 1 93.12 107 ILE A N 1
ATOM 835 C CA . ILE A 1 107 ? -2.309 -23.219 -5.91 1 93.12 107 ILE A CA 1
ATOM 836 C C . ILE A 1 107 ? -2.289 -23.578 -7.395 1 93.12 107 ILE A C 1
ATOM 838 O O . ILE A 1 107 ? -1.281 -23.375 -8.078 1 93.12 107 ILE A O 1
ATOM 842 N N . GLU A 1 108 ? -3.379 -24.062 -7.848 1 94.31 108 GLU A N 1
ATOM 843 C CA . GLU A 1 108 ? -3.496 -24.391 -9.266 1 94.31 108 GLU A CA 1
ATOM 844 C C . GLU A 1 108 ? -3.273 -23.156 -10.141 1 94.31 108 GLU A C 1
ATOM 846 O O . GLU A 1 108 ? -2.58 -23.219 -11.156 1 94.31 108 GLU A O 1
ATOM 851 N N . GLN A 1 109 ? -3.904 -22.109 -9.742 1 94.75 109 GLN A N 1
ATOM 852 C CA . GLN A 1 109 ? -3.797 -20.875 -10.516 1 94.75 109 GLN A CA 1
ATOM 853 C C . GLN A 1 109 ? -2.361 -20.359 -10.531 1 94.75 109 GLN A C 1
ATOM 855 O O . GLN A 1 109 ? -1.887 -19.844 -11.547 1 94.75 109 GLN A O 1
ATOM 860 N N . ILE A 1 110 ? -1.696 -20.422 -9.43 1 94.75 110 ILE A N 1
ATOM 861 C CA . ILE A 1 110 ? -0.293 -20.016 -9.367 1 94.75 110 ILE A CA 1
ATOM 862 C C . ILE A 1 110 ? 0.537 -20.922 -10.289 1 94.75 110 ILE A C 1
ATOM 864 O O . ILE A 1 110 ? 1.481 -20.453 -10.93 1 94.75 110 ILE A O 1
ATOM 868 N N . GLY A 1 111 ? 0.216 -22.141 -10.328 1 94.5 111 GLY A N 1
ATOM 869 C CA . GLY A 1 111 ? 0.83 -23.047 -11.297 1 94.5 111 GLY A CA 1
ATOM 870 C C . GLY A 1 111 ? 0.642 -22.594 -12.734 1 94.5 111 GLY A C 1
ATOM 871 O O . GLY A 1 111 ? 1.579 -22.641 -13.531 1 94.5 111 GLY A O 1
ATOM 872 N N . SER A 1 112 ? -0.561 -22.25 -13.039 1 95.75 112 SER A N 1
ATOM 873 C CA . SER A 1 112 ? -0.853 -21.75 -14.375 1 95.75 112 SER A CA 1
ATOM 874 C C . SER A 1 112 ? -0.029 -20.5 -14.688 1 95.75 112 SER A C 1
ATOM 876 O O . SER A 1 112 ? 0.485 -20.359 -15.797 1 95.75 112 SER A O 1
ATOM 878 N N . TYR A 1 113 ? 0.076 -19.594 -13.766 1 96.12 113 TYR A N 1
ATOM 879 C CA . TYR A 1 113 ? 0.926 -18.406 -13.875 1 96.12 113 TYR A CA 1
ATOM 880 C C . TYR A 1 113 ? 2.365 -18.797 -14.188 1 96.12 113 TYR A C 1
ATOM 882 O O . TYR A 1 113 ? 2.977 -18.266 -15.109 1 96.12 113 TYR A O 1
ATOM 890 N N . SER A 1 114 ? 2.867 -19.734 -13.43 1 94.19 114 SER A N 1
ATOM 891 C CA . SER A 1 114 ? 4.242 -20.203 -13.602 1 94.19 114 SER A CA 1
ATOM 892 C C . SER A 1 114 ? 4.449 -20.812 -14.984 1 94.19 114 SER A C 1
ATOM 894 O O . SER A 1 114 ? 5.469 -20.562 -15.633 1 94.19 114 SER A O 1
ATOM 896 N N . LYS A 1 115 ? 3.482 -21.578 -15.398 1 95.12 115 LYS A N 1
ATOM 897 C CA . LYS A 1 115 ? 3.551 -22.188 -16.719 1 95.12 115 LYS A CA 1
ATOM 898 C C . LYS A 1 115 ? 3.582 -21.141 -17.812 1 95.12 115 LYS A C 1
ATOM 900 O O . LYS A 1 115 ? 4.344 -21.266 -18.781 1 95.12 115 LYS A O 1
ATOM 905 N N . GLN A 1 116 ? 2.732 -20.156 -17.656 1 95.75 116 GLN A N 1
ATOM 906 C CA . GLN A 1 116 ? 2.676 -19.078 -18.641 1 95.75 116 GLN A CA 1
ATOM 907 C C . GLN A 1 116 ? 4.008 -18.344 -18.719 1 95.75 116 GLN A C 1
ATOM 909 O O . GLN A 1 116 ? 4.461 -18 -19.812 1 95.75 116 GLN A O 1
ATOM 914 N N . ILE A 1 117 ? 4.641 -18.078 -17.641 1 94.19 117 ILE A N 1
ATOM 915 C CA . ILE A 1 117 ? 5.938 -17.406 -17.594 1 94.19 117 ILE A CA 1
ATOM 916 C C . ILE A 1 117 ? 6.98 -18.25 -18.328 1 94.19 117 ILE A C 1
ATOM 918 O O . ILE A 1 117 ? 7.719 -17.75 -19.172 1 94.19 117 ILE A O 1
ATOM 922 N N . ARG A 1 118 ? 7.023 -19.562 -17.922 1 92.5 118 ARG A N 1
ATOM 923 C CA . ARG A 1 118 ? 7.996 -20.453 -18.547 1 92.5 118 ARG A CA 1
ATOM 924 C C . ARG A 1 118 ? 7.852 -20.453 -20.062 1 92.5 118 ARG A C 1
ATOM 926 O O . ARG A 1 118 ? 8.852 -20.391 -20.781 1 92.5 118 ARG A O 1
ATOM 933 N N . SER A 1 119 ? 6.602 -20.453 -20.438 1 95 119 SER A N 1
ATOM 934 C CA . SER A 1 119 ? 6.34 -20.438 -21.875 1 95 119 SER A CA 1
ATOM 935 C C . SER A 1 119 ? 6.793 -19.125 -22.5 1 95 119 SER A C 1
ATOM 937 O O . SER A 1 119 ? 7.375 -19.125 -23.594 1 95 119 SER A O 1
ATOM 939 N N . ALA A 1 120 ? 6.539 -18.047 -21.906 1 93.31 120 ALA A N 1
ATOM 940 C CA . ALA A 1 120 ? 6.793 -16.719 -22.453 1 93.31 120 ALA A CA 1
ATOM 941 C C . ALA A 1 120 ? 8.289 -16.422 -22.516 1 93.31 120 ALA A C 1
ATOM 943 O O . ALA A 1 120 ? 8.75 -15.711 -23.406 1 93.31 120 ALA A O 1
ATOM 944 N N . ILE A 1 121 ? 9.062 -17.031 -21.688 1 89.5 121 ILE A N 1
ATOM 945 C CA . ILE A 1 121 ? 10.469 -16.641 -21.641 1 89.5 121 ILE A CA 1
ATOM 946 C C . ILE A 1 121 ? 11.312 -17.656 -22.406 1 89.5 121 ILE A C 1
ATOM 948 O O . ILE A 1 121 ? 12.539 -17.562 -22.438 1 89.5 121 ILE A O 1
ATOM 952 N N . GLU A 1 122 ? 10.695 -18.672 -22.969 1 91.94 122 GLU A N 1
ATOM 953 C CA . GLU A 1 122 ? 11.391 -19.766 -23.641 1 91.94 122 GLU A CA 1
ATOM 954 C C . GLU A 1 122 ? 12.359 -19.219 -24.688 1 91.94 122 GLU A C 1
ATOM 956 O O . GLU A 1 122 ? 13.469 -19.734 -24.828 1 91.94 122 GLU A O 1
ATOM 961 N N . ASP A 1 123 ? 12 -18.188 -25.375 1 91.12 123 ASP A N 1
ATOM 962 C CA . ASP A 1 123 ? 12.852 -17.641 -26.438 1 91.12 123 ASP A CA 1
ATOM 963 C C . ASP A 1 123 ? 13.602 -16.406 -25.938 1 91.12 123 ASP A C 1
ATOM 965 O O . ASP A 1 123 ? 14.211 -15.688 -26.734 1 91.12 123 ASP A O 1
ATOM 969 N 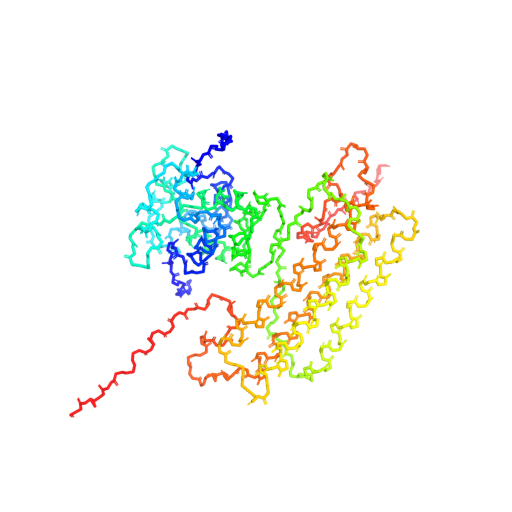N . GLY A 1 124 ? 13.414 -16.047 -24.703 1 88.19 124 GLY A N 1
ATOM 970 C CA . GLY A 1 124 ? 14.188 -14.977 -24.094 1 88.19 124 GLY A CA 1
ATOM 971 C C . GLY A 1 124 ? 13.547 -13.617 -24.266 1 88.19 124 GLY A C 1
ATOM 972 O O . GLY A 1 124 ? 14.148 -12.594 -23.906 1 88.19 124 GLY A O 1
ATOM 973 N N . VAL A 1 125 ? 12.398 -13.594 -24.969 1 90.56 125 VAL A N 1
ATOM 974 C CA . VAL A 1 125 ? 11.719 -12.328 -25.188 1 90.56 125 VAL A CA 1
ATOM 975 C C . VAL A 1 125 ? 10.242 -12.453 -24.828 1 90.56 125 VAL A C 1
ATOM 977 O O . VAL A 1 125 ? 9.555 -13.359 -25.312 1 90.56 125 VAL A O 1
ATOM 980 N N . VAL A 1 126 ? 9.781 -11.633 -23.969 1 92.38 126 VAL A N 1
ATOM 981 C CA . VAL A 1 126 ? 8.359 -11.547 -23.672 1 92.38 126 VAL A CA 1
ATOM 982 C C . VAL A 1 126 ? 7.688 -10.547 -24.609 1 92.38 126 VAL A C 1
ATOM 984 O O . VAL A 1 126 ? 7.895 -9.336 -24.484 1 92.38 126 VAL A O 1
ATOM 987 N N . GLU A 1 127 ? 6.934 -10.992 -25.547 1 91.25 127 GLU A N 1
ATOM 988 C CA . GLU A 1 127 ? 6.188 -10.164 -26.484 1 91.25 127 GLU A CA 1
ATOM 989 C C . GLU A 1 127 ? 4.934 -9.586 -25.844 1 91.25 127 GLU A C 1
ATOM 991 O O . GLU A 1 127 ? 4.469 -10.078 -24.812 1 91.25 127 GLU A O 1
ATOM 996 N N . PRO A 1 128 ? 4.375 -8.586 -26.484 1 86.44 128 PRO A N 1
ATOM 997 C CA . PRO A 1 128 ? 3.221 -7.898 -25.891 1 86.44 128 PRO A CA 1
ATOM 998 C C . PRO A 1 128 ? 2.055 -8.844 -25.609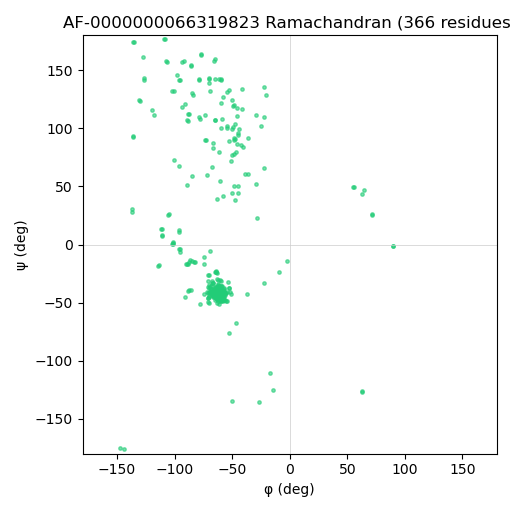 1 86.44 128 PRO A C 1
ATOM 1000 O O . PRO A 1 128 ? 1.414 -8.742 -24.562 1 86.44 128 PRO A O 1
ATOM 1003 N N . HIS A 1 129 ? 1.783 -9.734 -26.516 1 90.31 129 HIS A N 1
ATOM 1004 C CA . HIS A 1 129 ? 0.675 -10.656 -26.297 1 90.31 129 HIS A CA 1
ATOM 1005 C C . HIS A 1 129 ? 0.972 -11.602 -25.141 1 90.31 129 HIS A C 1
ATOM 1007 O O . HIS A 1 129 ? 0.066 -11.984 -24.391 1 90.31 129 HIS A O 1
ATOM 1013 N N . GLU A 1 130 ? 2.289 -11.984 -24.953 1 93.62 130 GLU A N 1
ATOM 1014 C CA . GLU A 1 130 ? 2.689 -12.828 -23.828 1 93.62 130 GLU A CA 1
ATOM 1015 C C . GLU A 1 130 ? 2.605 -12.062 -22.516 1 93.62 130 GLU A C 1
ATOM 1017 O O . GLU A 1 130 ? 2.211 -12.625 -21.484 1 93.62 130 GLU A O 1
ATOM 1022 N N . LYS A 1 131 ? 2.947 -10.812 -22.609 1 91.12 131 LYS A N 1
ATOM 1023 C CA . LYS A 1 131 ? 2.824 -9.961 -21.422 1 91.12 131 LYS A CA 1
ATOM 1024 C C . LYS A 1 131 ? 1.375 -9.883 -20.953 1 91.12 131 LYS A C 1
ATOM 1026 O O . LYS A 1 131 ? 1.103 -9.977 -19.75 1 91.12 131 LYS A O 1
ATOM 1031 N N . THR A 1 132 ? 0.469 -9.742 -21.875 1 88.62 132 THR A N 1
ATOM 1032 C CA . THR A 1 132 ? -0.954 -9.695 -21.547 1 88.62 132 THR A CA 1
ATOM 1033 C C . THR A 1 132 ? -1.407 -11 -20.906 1 88.62 132 THR A C 1
ATOM 1035 O O . THR A 1 132 ? -2.129 -10.977 -19.906 1 88.62 132 THR A O 1
ATOM 1038 N N . ALA A 1 133 ? -0.993 -12.07 -21.422 1 91.94 133 ALA A N 1
ATOM 1039 C CA . ALA A 1 133 ? -1.357 -13.375 -20.875 1 91.94 133 ALA A CA 1
ATOM 1040 C C . ALA A 1 133 ? -0.811 -13.555 -19.469 1 91.94 133 ALA A C 1
ATOM 1042 O O . ALA A 1 133 ? -1.502 -14.078 -18.578 1 91.94 133 ALA A O 1
ATOM 1043 N N . ILE A 1 134 ? 0.422 -13.133 -19.266 1 93.44 134 ILE A N 1
ATOM 1044 C CA . ILE A 1 134 ? 1.04 -13.219 -17.938 1 93.44 134 ILE A CA 1
ATOM 1045 C C . ILE A 1 134 ? 0.252 -12.359 -16.953 1 93.44 134 ILE A C 1
ATOM 1047 O O . ILE A 1 134 ? -0.053 -12.805 -15.844 1 93.44 134 ILE A O 1
ATOM 1051 N N . ASN A 1 135 ? -0.091 -11.234 -17.391 1 88.38 135 ASN A N 1
ATOM 1052 C CA . ASN A 1 135 ? -0.84 -10.328 -16.531 1 88.38 135 ASN A CA 1
ATOM 1053 C C . ASN A 1 135 ? -2.205 -10.898 -16.172 1 88.38 135 ASN A C 1
ATOM 1055 O O . ASN A 1 135 ? -2.674 -10.727 -15.039 1 88.38 135 ASN A O 1
ATOM 1059 N N . ASP A 1 136 ? -2.836 -11.547 -17.109 1 88.44 136 ASP A N 1
ATOM 1060 C CA . ASP A 1 136 ? -4.121 -12.188 -16.828 1 88.44 136 ASP A CA 1
ATOM 1061 C C . ASP A 1 136 ? -3.98 -13.258 -15.75 1 88.44 136 ASP A C 1
ATOM 1063 O O . ASP A 1 136 ? -4.773 -13.305 -14.812 1 88.44 136 ASP A O 1
ATOM 1067 N N . GLU A 1 137 ? -2.967 -14.055 -15.906 1 92.5 137 GLU A N 1
ATOM 1068 C CA . GLU A 1 137 ? -2.738 -15.117 -14.93 1 92.5 137 GLU A CA 1
ATOM 1069 C C . GLU A 1 137 ? -2.377 -14.539 -13.562 1 92.5 137 GLU A C 1
ATOM 1071 O O . GLU A 1 137 ? -2.793 -15.07 -12.531 1 92.5 137 GLU A O 1
ATOM 1076 N N . LEU A 1 138 ? -1.606 -13.492 -13.625 1 91.44 138 LEU A N 1
ATOM 1077 C CA . LEU A 1 138 ? -1.238 -12.805 -12.391 1 91.44 138 LEU A CA 1
ATOM 1078 C C . LEU A 1 138 ? -2.475 -12.273 -11.672 1 91.44 138 LEU A C 1
ATOM 1080 O O . LEU A 1 138 ? -2.658 -12.516 -10.477 1 91.44 138 LEU A O 1
ATOM 1084 N N . TYR A 1 139 ? -3.301 -11.648 -12.383 1 83.75 139 TYR A N 1
ATOM 1085 C CA . TYR A 1 139 ? -4.523 -11.07 -11.844 1 83.75 139 TYR A CA 1
ATOM 1086 C C . TYR A 1 139 ? -5.422 -12.148 -11.258 1 83.75 139 TYR A C 1
ATOM 1088 O O . TYR A 1 139 ? -5.949 -12 -10.148 1 83.75 139 TYR A O 1
ATOM 1096 N N . LEU A 1 140 ? -5.586 -13.203 -11.969 1 87.62 140 LEU A N 1
ATOM 1097 C CA . LEU A 1 140 ? -6.41 -14.305 -11.492 1 87.62 140 LEU A CA 1
ATOM 1098 C C . LEU A 1 140 ? -5.828 -14.906 -10.219 1 87.62 140 LEU A C 1
ATOM 1100 O O . LEU A 1 140 ? -6.566 -15.258 -9.297 1 87.62 140 LEU A O 1
ATOM 1104 N N . SER A 1 141 ? -4.535 -15.039 -10.203 1 92.19 141 SER A N 1
ATOM 1105 C CA . SER A 1 141 ? -3.875 -15.57 -9.023 1 92.19 141 SER A CA 1
ATOM 1106 C C . SER A 1 141 ? -4.156 -14.711 -7.793 1 92.19 141 SER A C 1
ATOM 1108 O O . SER A 1 141 ? -4.523 -15.234 -6.738 1 92.19 141 SER A O 1
ATOM 1110 N N . ILE A 1 142 ? -4.086 -13.438 -7.957 1 88 142 ILE A N 1
ATOM 1111 C CA . ILE A 1 142 ? -4.293 -12.492 -6.871 1 88 142 ILE A CA 1
ATOM 1112 C C . ILE A 1 142 ? -5.762 -12.5 -6.445 1 88 142 ILE A C 1
ATOM 1114 O O . ILE A 1 142 ? -6.066 -12.547 -5.25 1 88 142 ILE A O 1
ATOM 1118 N N . SER A 1 143 ? -6.629 -12.539 -7.395 1 84.69 143 SER A N 1
ATOM 1119 C CA . SER A 1 143 ? -8.062 -12.562 -7.113 1 84.69 143 SER A CA 1
ATOM 1120 C C . SER A 1 143 ? -8.445 -13.805 -6.316 1 84.69 143 SER A C 1
ATOM 1122 O O . SER A 1 143 ? -9.203 -13.719 -5.348 1 84.69 143 SER A O 1
ATOM 1124 N N . LYS A 1 144 ? -7.883 -14.875 -6.707 1 87.5 144 LYS A N 1
ATOM 1125 C CA . LYS A 1 144 ? -8.211 -16.125 -6.016 1 87.5 144 LYS A CA 1
ATOM 1126 C C . LYS A 1 144 ? -7.668 -16.125 -4.594 1 87.5 144 LYS A C 1
ATOM 1128 O O . LYS A 1 144 ? -8.297 -16.656 -3.68 1 87.5 144 LYS A O 1
ATOM 1133 N N . LEU A 1 145 ? -6.473 -15.57 -4.426 1 90.75 145 LEU A N 1
ATOM 1134 C CA . LEU A 1 145 ? -5.934 -15.414 -3.082 1 90.75 145 LEU A CA 1
ATOM 1135 C C . LEU A 1 145 ? -6.871 -14.586 -2.211 1 90.75 145 LEU A C 1
ATOM 1137 O O . LEU A 1 145 ? -7.188 -14.977 -1.085 1 90.75 145 LEU A O 1
ATOM 1141 N N . GLN A 1 146 ? -7.344 -13.516 -2.719 1 85.56 146 GLN A N 1
ATOM 1142 C CA . GLN A 1 146 ? -8.227 -12.625 -1.978 1 85.56 146 GLN A CA 1
ATOM 1143 C C . GLN A 1 146 ? -9.57 -13.289 -1.69 1 85.56 146 GLN A C 1
ATOM 1145 O O . GLN A 1 146 ? -10.125 -13.125 -0.604 1 85.56 146 GLN A O 1
ATOM 1150 N N . GLU A 1 147 ? -10.102 -13.969 -2.641 1 83.38 147 GLU A N 1
ATOM 1151 C CA . GLU A 1 147 ? -11.352 -14.688 -2.451 1 83.38 147 GLU A CA 1
ATOM 1152 C C . GLU A 1 147 ? -11.227 -15.727 -1.338 1 83.38 147 GLU A C 1
ATOM 1154 O O . GLU A 1 147 ? -12.148 -15.898 -0.537 1 83.38 147 GLU A O 1
ATOM 1159 N N . HIS A 1 148 ? -10.156 -16.375 -1.408 1 89.62 148 HIS A N 1
ATOM 1160 C CA . HIS A 1 148 ? -9.938 -17.391 -0.375 1 89.62 148 HIS A CA 1
ATOM 1161 C C . HIS A 1 148 ? -9.93 -16.766 1.014 1 89.62 148 HIS A C 1
ATOM 1163 O O . HIS A 1 148 ? -10.578 -17.25 1.933 1 89.62 148 HIS A O 1
ATOM 1169 N N . ALA A 1 149 ? -9.164 -15.711 1.13 1 87.94 149 ALA A N 1
ATOM 1170 C CA . ALA A 1 149 ? -9.102 -15.031 2.422 1 87.94 149 ALA A CA 1
ATOM 1171 C C . ALA A 1 149 ? -10.484 -14.555 2.859 1 87.94 149 ALA A C 1
ATOM 1173 O O . ALA A 1 149 ? -10.859 -14.711 4.02 1 87.94 149 ALA A O 1
ATOM 1174 N N . ALA A 1 150 ? -11.195 -13.961 1.952 1 83.06 150 ALA A N 1
ATOM 1175 C CA . ALA A 1 150 ? -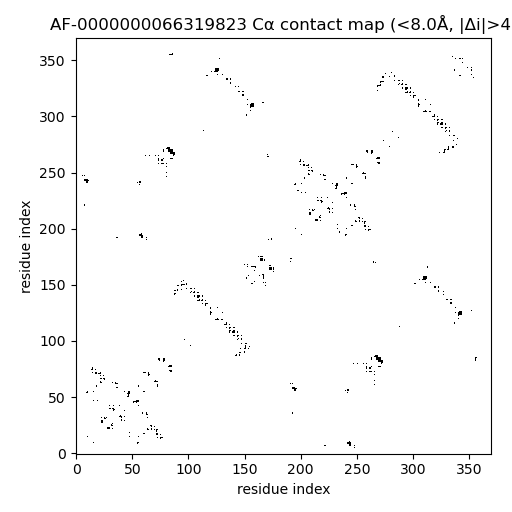12.539 -13.469 2.246 1 83.06 150 ALA A CA 1
ATOM 1176 C C . ALA A 1 150 ? -13.445 -14.602 2.719 1 83.06 150 ALA A C 1
ATOM 1178 O O . ALA A 1 150 ? -14.266 -14.422 3.621 1 83.06 150 ALA A O 1
ATOM 1179 N N . LEU A 1 151 ? -13.32 -15.734 2.113 1 83.5 151 LEU A N 1
ATOM 1180 C CA . LEU A 1 151 ? -14.109 -16.906 2.488 1 83.5 151 LEU A CA 1
ATOM 1181 C C . LEU A 1 151 ? -13.758 -17.375 3.9 1 83.5 151 LEU A C 1
ATOM 1183 O O . LEU A 1 151 ? -14.641 -17.719 4.684 1 83.5 151 LEU A O 1
ATOM 1187 N N . VAL A 1 152 ? -12.484 -17.375 4.227 1 88.12 152 VAL A N 1
ATOM 1188 C CA . VAL A 1 152 ? -12.031 -17.766 5.559 1 88.12 152 VAL A CA 1
ATOM 1189 C C . VAL A 1 152 ? -12.672 -16.859 6.605 1 88.12 152 VAL A C 1
ATOM 1191 O O . VAL A 1 152 ? -13.188 -17.344 7.621 1 88.12 152 VAL A O 1
ATOM 1194 N N . TYR A 1 153 ? -12.711 -15.617 6.344 1 84.62 153 TYR A N 1
ATOM 1195 C CA . TYR A 1 153 ? -13.273 -14.672 7.305 1 84.62 153 TYR A CA 1
ATOM 1196 C C . TYR A 1 153 ? -14.781 -14.82 7.402 1 84.62 153 TYR A C 1
ATOM 1198 O O . TYR A 1 153 ? -15.352 -14.719 8.492 1 84.62 153 TYR A O 1
ATOM 1206 N N . LYS A 1 154 ? -15.383 -14.992 6.305 1 80.62 154 LYS A N 1
ATOM 1207 C CA . LYS A 1 154 ? -16.828 -15.18 6.285 1 80.62 154 LYS A CA 1
ATOM 1208 C C . LYS A 1 154 ? -17.25 -16.391 7.117 1 80.62 154 LYS A C 1
ATOM 1210 O O . LYS A 1 154 ? -18.266 -16.359 7.812 1 80.62 154 LYS A O 1
ATOM 1215 N N . ILE A 1 155 ? -16.438 -17.391 7.086 1 81.94 155 ILE A N 1
ATOM 1216 C CA . ILE A 1 155 ? -16.797 -18.656 7.719 1 81.94 155 ILE A CA 1
ATOM 1217 C C . ILE A 1 155 ? -16.375 -18.625 9.188 1 81.94 155 ILE A C 1
ATOM 1219 O O . ILE A 1 155 ? -17.109 -19.125 10.055 1 81.94 155 ILE A O 1
ATOM 1223 N N . PHE A 1 156 ? -15.227 -18.047 9.477 1 86 156 PHE A N 1
ATOM 1224 C CA . PHE A 1 156 ? -14.641 -18.328 10.781 1 86 156 PHE A CA 1
ATOM 1225 C C . PHE A 1 156 ? -14.594 -17.062 11.641 1 86 156 PHE A C 1
ATOM 1227 O O . PHE A 1 156 ? -14.258 -17.125 12.828 1 86 156 PHE A O 1
ATOM 1234 N N . CYS A 1 157 ? -14.703 -15.969 11 1 79.62 157 CYS A N 1
ATOM 1235 C CA . CYS A 1 157 ? -14.719 -14.758 11.82 1 79.62 157 CYS A CA 1
ATOM 1236 C C . CYS A 1 157 ? -16.094 -14.555 12.461 1 79.62 157 CYS A C 1
ATOM 1238 O O . CYS A 1 157 ? -17.109 -14.773 11.82 1 79.62 157 CYS A O 1
ATOM 1240 N N . ILE A 1 158 ? -16.219 -14.766 13.828 1 62.22 158 ILE A N 1
ATOM 1241 C CA . ILE A 1 158 ? -17.469 -14.57 14.547 1 62.22 158 ILE A CA 1
ATOM 1242 C C . ILE A 1 158 ? -18.078 -13.227 14.164 1 62.22 158 ILE A C 1
ATOM 1244 O O . ILE A 1 158 ? -17.406 -12.195 14.188 1 62.22 158 ILE A O 1
ATOM 1248 N N . SER A 1 159 ? -18.922 -13.32 13.117 1 51.88 159 SER A N 1
ATOM 1249 C CA . SER A 1 159 ? -19.719 -12.102 12.992 1 51.88 159 SER A CA 1
ATOM 1250 C C . SER A 1 159 ? -20.125 -11.562 14.359 1 51.88 159 SER A C 1
ATOM 1252 O O . SER A 1 159 ? -20.797 -12.25 15.125 1 51.88 159 SER A O 1
ATOM 1254 N N . GLU A 1 160 ? -19.422 -11.172 15.328 1 42.72 160 GLU A N 1
ATOM 1255 C CA . GLU A 1 160 ? -20.219 -10.703 16.469 1 42.72 160 GLU A CA 1
ATOM 1256 C C . GLU A 1 160 ? -21.625 -10.336 16.047 1 42.72 160 GLU A C 1
ATOM 1258 O O . GLU A 1 160 ? -21.844 -9.844 14.938 1 42.72 160 GLU A O 1
ATOM 1263 N N . SER A 1 161 ? -22.875 -10.844 16.703 1 37.06 161 SER A N 1
ATOM 1264 C CA . SER A 1 161 ? -24.234 -10.312 16.625 1 37.06 161 SER A CA 1
ATOM 1265 C C . SER A 1 161 ? -24.25 -8.898 16.047 1 37.06 161 SER A C 1
ATOM 1267 O O . SER A 1 161 ? -24.984 -8.617 15.102 1 37.06 161 SER A O 1
ATOM 1269 N N . ASN A 1 162 ? -24.891 -7.754 16.781 1 32.91 162 ASN A N 1
ATOM 1270 C CA . ASN A 1 162 ? -25.234 -6.367 16.469 1 32.91 162 ASN A CA 1
ATOM 1271 C C . ASN A 1 162 ? -24.078 -5.645 15.789 1 32.91 162 ASN A C 1
ATOM 1273 O O . ASN A 1 162 ? -24.297 -4.715 15.008 1 32.91 162 ASN A O 1
ATOM 1277 N N . ASP A 1 163 ? -22.75 -5.281 16.438 1 32 163 ASP A N 1
ATOM 1278 C CA . ASP A 1 163 ? -21.859 -4.27 15.891 1 32 163 ASP A CA 1
ATOM 1279 C C . ASP A 1 163 ? -20.953 -4.863 14.805 1 32 163 ASP A C 1
ATOM 1281 O O . ASP A 1 163 ? -19.969 -5.52 15.109 1 32 163 ASP A O 1
ATOM 1285 N N . ALA A 1 164 ? -21.328 -5.473 13.656 1 33.53 164 ALA A N 1
ATOM 1286 C CA . ALA A 1 164 ? -20.859 -5.742 12.297 1 33.53 164 ALA A CA 1
ATOM 1287 C C . ALA A 1 164 ? -19.5 -5.094 12.047 1 33.53 164 ALA A C 1
ATOM 1289 O O . ALA A 1 164 ? -18.969 -5.16 10.938 1 33.53 164 ALA A O 1
ATOM 1290 N N . ARG A 1 165 ? -19.016 -4.25 12.766 1 32.28 165 ARG A N 1
ATOM 1291 C CA . ARG A 1 165 ? -17.891 -3.342 12.523 1 32.28 165 ARG A CA 1
ATOM 1292 C C . ARG A 1 165 ? -16.578 -4.098 12.5 1 32.28 165 ARG A C 1
ATOM 1294 O O . ARG A 1 165 ? -15.617 -3.668 11.852 1 32.28 165 ARG A O 1
ATOM 1301 N N . GLU A 1 166 ? -16.406 -5.258 13.398 1 38.47 166 GLU A N 1
ATOM 1302 C CA . GLU A 1 166 ? -15.016 -5.562 13.711 1 38.47 166 GLU A CA 1
ATOM 1303 C C . GLU A 1 166 ? -14.43 -6.562 12.719 1 38.47 166 GLU A C 1
ATOM 1305 O O . GLU A 1 166 ? -13.211 -6.617 12.531 1 38.47 166 GLU A O 1
ATOM 1310 N N . CYS A 1 167 ? -15.203 -7.641 12.406 1 39.06 167 CYS A N 1
ATOM 1311 C CA . CYS A 1 167 ? -14.547 -8.617 11.555 1 39.06 167 CYS A CA 1
ATOM 1312 C C . CYS A 1 167 ? -14.445 -8.109 10.117 1 39.06 167 CYS A C 1
ATOM 1314 O O . CYS A 1 167 ? -14.164 -8.883 9.203 1 39.06 167 CYS A O 1
ATOM 1316 N N . ALA A 1 168 ? -15.258 -7.051 9.75 1 35.19 168 ALA A N 1
ATOM 1317 C CA . ALA A 1 168 ? -15.109 -6.605 8.367 1 35.19 168 ALA A CA 1
ATOM 1318 C C . ALA A 1 168 ? -13.641 -6.57 7.961 1 35.19 168 ALA A C 1
ATOM 1320 O O . ALA A 1 168 ? -12.781 -6.195 8.758 1 35.19 168 ALA A O 1
ATOM 1321 N N . ALA A 1 169 ? -13.297 -7.301 7.09 1 35.22 169 ALA A N 1
ATOM 1322 C CA . ALA A 1 169 ? -11.984 -7.137 6.469 1 35.22 169 ALA A CA 1
ATOM 1323 C C . ALA A 1 169 ? -11.461 -5.719 6.672 1 35.22 169 ALA A C 1
ATOM 1325 O O . ALA A 1 169 ? -12.211 -4.75 6.562 1 35.22 169 ALA A O 1
ATOM 1326 N N . PRO A 1 170 ? -10.344 -5.473 7.547 1 32.28 170 PRO A N 1
ATOM 1327 C CA . PRO A 1 170 ? -9.992 -4.055 7.594 1 32.28 170 PRO A CA 1
ATOM 1328 C C . PRO A 1 170 ? -10.32 -3.318 6.297 1 32.28 170 PRO A C 1
ATOM 1330 O O . PRO A 1 170 ? -9.602 -3.455 5.305 1 32.28 170 PRO A O 1
ATOM 1333 N N . GLY A 1 171 ? -11.516 -3.363 5.723 1 30.38 171 GLY A N 1
ATOM 1334 C CA . GLY A 1 171 ? -11.609 -2.057 5.09 1 30.38 171 GLY A CA 1
ATOM 1335 C C . GLY A 1 171 ? -11.273 -0.914 6.027 1 30.38 171 GLY A C 1
ATOM 1336 O O . GLY A 1 171 ? -10.633 -1.121 7.059 1 30.38 171 GLY A O 1
ATOM 1337 N N . VAL A 1 172 ? -12.078 0.296 6.121 1 29.42 172 VAL A N 1
ATOM 1338 C CA . VAL A 1 172 ? -11.914 1.379 7.086 1 29.42 172 VAL A CA 1
ATOM 1339 C C . VAL A 1 172 ? -12.367 0.918 8.469 1 29.42 172 VAL A C 1
ATOM 1341 O O . VAL A 1 172 ? -13.539 0.611 8.672 1 29.42 172 VAL A O 1
ATOM 1344 N N . VAL A 1 173 ? -11.914 -0.035 9.141 1 28.92 173 VAL A N 1
ATOM 1345 C CA . VAL A 1 173 ? -12.375 -0.469 10.461 1 28.92 173 VAL A CA 1
ATOM 1346 C C . VAL A 1 173 ? -12.57 0.745 11.367 1 28.92 173 VAL A C 1
ATOM 1348 O O . VAL A 1 173 ? -11.633 1.501 11.609 1 28.92 173 VAL A O 1
ATOM 1351 N N . ALA A 1 174 ? -13.828 1.354 11.5 1 25.83 174 ALA A N 1
ATOM 1352 C CA . ALA A 1 174 ? -14.281 2.264 12.547 1 25.83 174 ALA A CA 1
ATOM 1353 C C . ALA A 1 174 ? -14.156 1.619 13.922 1 25.83 174 ALA A C 1
ATOM 1355 O O . ALA A 1 174 ? -14.344 0.409 14.07 1 25.83 174 ALA A O 1
ATOM 1356 N N . SER A 1 175 ? -13.469 2.271 14.945 1 23.72 175 SER A N 1
ATOM 1357 C CA . SER A 1 175 ? -13.328 2.129 16.391 1 23.72 175 SER A CA 1
ATOM 1358 C C . SER A 1 175 ? -14.688 2.027 17.078 1 23.72 175 SER A C 1
ATOM 1360 O O . SER A 1 175 ? -15.461 2.98 17.062 1 23.72 175 SER A O 1
ATOM 1362 N N . ILE A 1 176 ? -15.461 1.023 17.141 1 24.59 176 ILE A N 1
ATOM 1363 C CA . ILE A 1 176 ? -16.719 0.931 17.875 1 24.59 176 ILE A CA 1
ATOM 1364 C C . ILE A 1 176 ? -16.453 0.996 19.375 1 24.59 176 ILE A C 1
ATOM 1366 O O . ILE A 1 176 ? -15.805 0.114 19.938 1 24.59 176 ILE A O 1
ATOM 1370 N N . ALA A 1 177 ? -16.297 2.244 20.016 1 22.03 177 ALA A N 1
ATOM 1371 C CA . ALA A 1 177 ? -16.359 2.477 21.453 1 22.03 177 ALA A CA 1
ATOM 1372 C C . ALA A 1 177 ? -17.719 2.086 22.016 1 22.03 177 ALA A C 1
ATOM 1374 O O . ALA A 1 177 ? -18.703 2.799 21.812 1 22.03 177 ALA A O 1
ATOM 1375 N N . SER A 1 178 ? -18.312 0.964 21.906 1 23.89 178 SER A N 1
ATOM 1376 C CA . SER A 1 178 ? -19.594 0.736 22.562 1 23.89 178 SER A CA 1
ATOM 1377 C C . SER A 1 178 ? -19.438 0.742 24.078 1 23.89 178 SER A C 1
ATOM 1379 O O . SER A 1 178 ? -18.656 -0.025 24.641 1 23.89 178 SER A O 1
ATOM 1381 N N . GLY A 1 179 ? -19.516 1.924 24.797 1 20.56 179 GLY A N 1
ATOM 1382 C CA . GLY A 1 179 ? -19.781 2.182 26.203 1 20.56 179 GLY A CA 1
ATOM 1383 C C . GLY A 1 179 ? -20.969 1.417 26.75 1 20.56 179 GLY A C 1
ATOM 1384 O O . GLY A 1 179 ? -22.094 1.625 26.297 1 20.56 179 GLY A O 1
ATOM 1385 N N . CYS A 1 180 ? -20.922 0.16 27.109 1 24.05 180 CYS A N 1
ATOM 1386 C CA . CYS A 1 180 ? -21.938 -0.569 27.875 1 24.05 180 CYS A CA 1
ATOM 1387 C C . CYS A 1 180 ? -22.281 0.166 29.172 1 24.05 180 CYS A C 1
ATOM 1389 O O . CYS A 1 180 ? -21.391 0.445 29.984 1 24.05 180 CYS A O 1
ATOM 1391 N N . GLY A 1 181 ? -23.281 1.121 29.234 1 21.5 181 GLY A N 1
ATOM 1392 C CA . GLY A 1 181 ? -23.969 1.828 30.297 1 21.5 181 GLY A CA 1
ATOM 1393 C C . GLY A 1 181 ? -24.469 0.909 31.391 1 21.5 181 GLY A C 1
ATOM 1394 O O . GLY A 1 181 ? -25.156 -0.078 31.125 1 21.5 181 GLY A O 1
ATOM 1395 N N . GLU A 1 182 ? -23.672 0.595 32.5 1 23.52 182 GLU A N 1
ATOM 1396 C CA . GLU A 1 182 ? -24.125 0.05 33.781 1 23.52 182 GLU A CA 1
ATOM 1397 C C . GLU A 1 182 ? -25.328 0.82 34.312 1 23.52 182 GLU A C 1
ATOM 1399 O O . GLU A 1 182 ? -25.312 2.053 34.375 1 23.52 182 GLU A O 1
ATOM 1404 N N . THR A 1 183 ? -26.625 0.325 34.25 1 23.05 183 THR A N 1
ATOM 1405 C CA . THR A 1 183 ? -27.875 0.661 34.906 1 23.05 183 THR A CA 1
ATOM 1406 C C . THR A 1 183 ? -27.75 0.55 36.406 1 23.05 183 THR A C 1
ATOM 1408 O O . THR A 1 183 ? -27.734 -0.554 36.969 1 23.05 183 THR A O 1
ATOM 1411 N N . ASN A 1 184 ? -26.719 0.952 37.156 1 20.94 184 ASN A N 1
ATOM 1412 C CA . ASN A 1 184 ? -27 0.913 38.594 1 20.94 184 ASN A CA 1
ATOM 1413 C C . ASN A 1 184 ? -28.172 1.812 38.969 1 20.94 184 ASN A C 1
ATOM 1415 O O . ASN A 1 184 ? -28.156 3.016 38.688 1 20.94 184 ASN A O 1
ATOM 1419 N N . ALA A 1 185 ? -29.422 1.126 39.156 1 20.81 185 ALA A N 1
ATOM 1420 C CA . ALA A 1 185 ? -30.344 1.526 40.188 1 20.81 185 ALA A CA 1
ATOM 1421 C C . A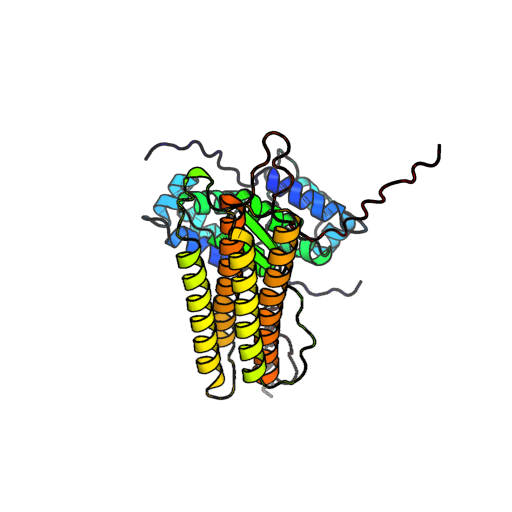LA A 1 185 ? -29.734 1.351 41.594 1 20.81 185 ALA A C 1
ATOM 1423 O O . ALA A 1 185 ? -28.938 0.439 41.812 1 20.81 185 ALA A O 1
ATOM 1424 N N . MET B 1 1 ? -26.938 12.859 1.234 1 33.66 1 MET B N 1
ATOM 1425 C CA . MET B 1 1 ? -25.609 12.273 1.13 1 33.66 1 MET B CA 1
ATOM 1426 C C . MET B 1 1 ? -25.219 11.547 2.414 1 33.66 1 MET B C 1
ATOM 1428 O O . MET B 1 1 ? -25.234 12.133 3.496 1 33.66 1 MET B O 1
ATOM 1432 N N . GLY B 1 2 ? -25.594 10.398 2.594 1 36.78 2 GLY B N 1
ATOM 1433 C CA . GLY B 1 2 ? -25.484 9.664 3.844 1 36.78 2 GLY B CA 1
ATOM 1434 C C . GLY B 1 2 ? -24.125 9.797 4.5 1 36.78 2 GLY B C 1
ATOM 1435 O O . GLY B 1 2 ? -23.094 9.82 3.814 1 36.78 2 GLY B O 1
ATOM 1436 N N . LYS B 1 3 ? -23.984 10.492 5.648 1 40.5 3 LYS B N 1
ATOM 1437 C CA . LYS B 1 3 ? -22.859 10.812 6.523 1 40.5 3 LYS B CA 1
ATOM 1438 C C . LYS B 1 3 ? -22 9.578 6.77 1 40.5 3 LYS B C 1
ATOM 1440 O O . LYS B 1 3 ? -22.391 8.68 7.516 1 40.5 3 LYS B O 1
ATOM 1445 N N . HIS B 1 4 ? -21.609 8.891 5.801 1 44 4 HIS B N 1
ATOM 1446 C CA . HIS B 1 4 ? -20.719 7.805 6.18 1 44 4 HIS B CA 1
ATOM 1447 C C . HIS B 1 4 ? -19.672 8.281 7.184 1 44 4 HIS B C 1
ATOM 1449 O O . HIS B 1 4 ? -19.109 9.367 7.035 1 44 4 HIS B O 1
ATOM 1455 N N . HIS B 1 5 ? -19.891 8.094 8.445 1 49.03 5 HIS B N 1
ATOM 1456 C CA . HIS B 1 5 ? -19.125 8.453 9.633 1 49.03 5 HIS B CA 1
ATOM 1457 C C . HIS B 1 5 ? -17.672 8.047 9.492 1 49.03 5 HIS B C 1
ATOM 1459 O O . HIS B 1 5 ? -17.266 6.957 9.922 1 49.03 5 HIS B O 1
ATOM 1465 N N . TRP B 1 6 ? -17.109 8.422 8.406 1 53.25 6 TRP B N 1
ATOM 1466 C CA . TRP B 1 6 ? -15.68 8.172 8.359 1 53.25 6 TRP B CA 1
ATOM 1467 C C . TRP B 1 6 ? -14.953 9 9.422 1 53.25 6 TRP B C 1
ATOM 1469 O O . TRP B 1 6 ? -15.328 10.141 9.688 1 53.25 6 TRP B O 1
ATOM 1479 N N . LYS B 1 7 ? -14.531 8.312 10.398 1 55.41 7 LYS B N 1
ATOM 1480 C CA . LYS B 1 7 ? -13.703 9.023 11.359 1 55.41 7 LYS B CA 1
ATOM 1481 C C . LYS B 1 7 ? -12.594 9.805 10.656 1 55.41 7 LYS B C 1
ATOM 1483 O O . LYS B 1 7 ? -11.758 9.219 9.961 1 55.41 7 LYS B O 1
ATOM 1488 N N . ILE B 1 8 ? -12.758 11.016 10.5 1 73.44 8 ILE B N 1
ATOM 1489 C CA . ILE B 1 8 ? -11.82 11.922 9.852 1 73.44 8 ILE B CA 1
ATOM 1490 C C . ILE B 1 8 ? -10.633 12.18 10.773 1 73.44 8 ILE B C 1
ATOM 1492 O O . ILE B 1 8 ? -10.781 12.844 11.805 1 73.44 8 ILE B O 1
ATOM 1496 N N . GLU B 1 9 ? -9.617 11.281 10.578 1 84.12 9 GLU B N 1
ATOM 1497 C CA . GLU B 1 9 ? -8.383 11.484 11.32 1 84.12 9 GLU B CA 1
ATOM 1498 C C . GLU B 1 9 ? -7.301 12.102 10.438 1 84.12 9 GLU B C 1
ATOM 1500 O O . GLU B 1 9 ? -7.105 11.672 9.297 1 84.12 9 GLU B O 1
ATOM 1505 N N . LYS B 1 10 ? -6.734 13.094 11.008 1 89.75 10 LYS B N 1
ATOM 1506 C CA . LYS B 1 10 ? -5.621 13.719 10.305 1 89.75 10 LYS B CA 1
ATOM 1507 C C . LYS B 1 10 ? -4.449 12.75 10.164 1 89.75 10 LYS B C 1
ATOM 1509 O O . LYS B 1 10 ? -3.785 12.711 9.125 1 89.75 10 LYS B O 1
ATOM 1514 N N . GLN B 1 11 ? -4.328 12 11.195 1 93.88 11 GLN B N 1
ATOM 1515 C CA . GLN B 1 11 ? -3.225 11.047 11.266 1 93.88 11 GLN B CA 1
ATOM 1516 C C . GLN B 1 11 ? -3.699 9.688 11.781 1 93.88 11 GLN B C 1
ATOM 1518 O O . GLN B 1 11 ? -3.762 9.469 12.992 1 93.88 11 GLN B O 1
ATOM 1523 N N . PRO B 1 12 ? -4.027 8.859 10.828 1 92.69 12 PRO B N 1
ATOM 1524 C CA . PRO B 1 12 ? -4.535 7.547 11.234 1 92.69 12 PRO B CA 1
ATOM 1525 C C . PRO B 1 12 ? -3.486 6.703 11.953 1 92.69 12 PRO B C 1
ATOM 1527 O O . PRO B 1 12 ? -2.287 6.871 11.719 1 92.69 12 PRO B O 1
ATOM 1530 N N . GLU B 1 13 ? -3.979 5.785 12.703 1 92.06 13 GLU B N 1
ATOM 1531 C CA . GLU B 1 13 ? -3.105 4.953 13.531 1 92.06 13 GLU B CA 1
ATOM 1532 C C . GLU B 1 13 ? -2.164 4.117 12.664 1 92.06 13 GLU B C 1
ATOM 1534 O O . GLU B 1 13 ? -1.003 3.908 13.023 1 92.06 13 GLU B O 1
ATOM 1539 N N . TRP B 1 14 ? -2.678 3.588 11.617 1 91.62 14 TRP B N 1
ATOM 1540 C CA . TRP B 1 14 ? -1.849 2.758 10.75 1 91.62 14 TRP B CA 1
ATOM 1541 C C . TRP B 1 14 ? -0.665 3.549 10.203 1 91.62 14 TRP B C 1
ATOM 1543 O O . TRP B 1 14 ? 0.402 2.986 9.953 1 91.62 14 TRP B O 1
ATOM 1553 N N . TYR B 1 15 ? -0.855 4.871 10.008 1 95.56 15 TYR B N 1
ATOM 1554 C CA . TYR B 1 15 ? 0.23 5.727 9.539 1 95.56 15 TYR B CA 1
ATOM 1555 C C . TYR B 1 15 ? 1.291 5.906 10.617 1 95.56 15 TYR B C 1
ATOM 1557 O O . TYR B 1 15 ? 2.488 5.773 10.344 1 95.56 15 TYR B O 1
ATOM 1565 N N . VAL B 1 16 ? 0.845 6.129 11.75 1 95.44 16 VAL B N 1
ATOM 1566 C CA . VAL B 1 16 ? 1.751 6.316 12.883 1 95.44 16 VAL B CA 1
ATOM 1567 C C . VAL B 1 16 ? 2.57 5.047 13.102 1 95.44 16 VAL B C 1
ATOM 1569 O O . VAL B 1 16 ? 3.787 5.109 13.281 1 95.44 16 VAL B O 1
ATOM 1572 N N . LYS B 1 17 ? 1.918 3.955 13.008 1 95.25 17 LYS B N 1
ATOM 1573 C CA . LYS B 1 17 ? 2.588 2.67 13.172 1 95.25 17 LYS B CA 1
ATOM 1574 C C . LYS B 1 17 ? 3.65 2.461 12.094 1 95.25 17 LYS B C 1
ATOM 1576 O O . LYS B 1 17 ? 4.754 1.995 12.391 1 95.25 17 LYS B O 1
ATOM 1581 N N . ALA B 1 18 ? 3.297 2.822 10.93 1 96.81 18 ALA B N 1
ATOM 1582 C CA . ALA B 1 18 ? 4.234 2.668 9.82 1 96.81 18 ALA B CA 1
ATOM 1583 C C . ALA B 1 18 ? 5.449 3.574 10 1 96.81 18 ALA B C 1
ATOM 1585 O O . ALA B 1 18 ? 6.578 3.166 9.727 1 96.81 18 ALA B O 1
ATOM 1586 N N . VAL B 1 19 ? 5.23 4.789 10.453 1 97.62 19 VAL B N 1
ATOM 1587 C CA . VAL B 1 19 ? 6.328 5.73 10.664 1 97.62 19 VAL B CA 1
ATOM 1588 C C . VAL B 1 19 ? 7.23 5.227 11.789 1 97.62 19 VAL B C 1
ATOM 1590 O O . VAL B 1 19 ? 8.461 5.238 11.656 1 97.62 19 VAL B O 1
ATOM 1593 N N . ARG B 1 20 ? 6.656 4.758 12.781 1 97.31 20 ARG B N 1
ATOM 1594 C CA . ARG B 1 20 ? 7.438 4.242 13.898 1 97.31 20 ARG B CA 1
ATOM 1595 C C . ARG B 1 20 ? 8.273 3.043 13.477 1 97.31 20 ARG B C 1
ATOM 1597 O O . ARG B 1 20 ? 9.438 2.922 13.867 1 97.31 20 ARG B O 1
ATOM 1604 N N . LYS B 1 21 ? 7.66 2.168 12.781 1 96.94 21 LYS B N 1
ATOM 1605 C CA . LYS B 1 21 ? 8.383 1.01 12.258 1 96.94 21 LYS B CA 1
ATOM 1606 C C . LYS B 1 21 ? 9.555 1.441 11.383 1 96.94 21 LYS B C 1
ATOM 1608 O O . LYS B 1 21 ? 10.633 0.849 11.445 1 96.94 21 LYS B O 1
ATOM 1613 N N . THR B 1 22 ? 9.359 2.436 10.609 1 97.81 22 THR B N 1
ATOM 1614 C CA . THR B 1 22 ? 10.383 2.971 9.727 1 97.81 22 THR B CA 1
ATOM 1615 C C . THR B 1 22 ? 11.547 3.543 10.531 1 97.81 22 THR B C 1
ATOM 1617 O O . THR B 1 22 ? 12.711 3.283 10.219 1 97.81 22 THR B O 1
ATOM 1620 N N . ILE B 1 23 ? 11.219 4.285 11.516 1 97.62 23 ILE B N 1
ATOM 1621 C CA . ILE B 1 23 ? 12.242 4.895 12.352 1 97.62 23 ILE B CA 1
ATOM 1622 C C . ILE B 1 23 ? 13.008 3.807 13.102 1 97.62 23 ILE B C 1
ATOM 1624 O O . ILE B 1 23 ? 14.234 3.863 13.203 1 97.62 23 ILE B O 1
ATOM 1628 N N . ALA B 1 24 ? 12.305 2.818 13.57 1 96.62 24 ALA B N 1
ATOM 1629 C CA . ALA B 1 24 ? 12.922 1.725 14.32 1 96.62 24 ALA B CA 1
ATOM 1630 C C . ALA B 1 24 ? 13.883 0.932 13.438 1 96.62 24 ALA B C 1
ATOM 1632 O O . ALA B 1 24 ? 14.812 0.297 13.938 1 96.62 24 ALA B O 1
ATOM 1633 N N . ALA B 1 25 ? 13.672 0.991 12.188 1 95.81 25 ALA B N 1
ATOM 1634 C CA . ALA B 1 25 ? 14.508 0.237 11.25 1 95.81 25 ALA B CA 1
ATOM 1635 C C . ALA B 1 25 ? 15.797 0.988 10.938 1 95.81 25 ALA B C 1
ATOM 1637 O O . ALA B 1 25 ? 16.719 0.428 10.344 1 95.81 25 ALA B O 1
ATOM 1638 N N . LEU B 1 26 ? 15.844 2.246 11.266 1 95.75 26 LEU B N 1
ATOM 1639 C CA . LEU B 1 26 ? 17.078 2.996 11.102 1 95.75 26 LEU B CA 1
ATOM 1640 C C . LEU B 1 26 ? 18.141 2.541 12.109 1 95.75 26 LEU B C 1
ATOM 1642 O O . LEU B 1 26 ? 17.812 2.246 13.258 1 95.75 26 LEU B O 1
ATOM 1646 N N . PRO B 1 27 ? 19.359 2.475 11.742 1 94.06 27 PRO B N 1
ATOM 1647 C CA . PRO B 1 27 ? 20.422 1.986 12.617 1 94.06 27 PRO B CA 1
ATOM 1648 C C . PRO B 1 27 ? 20.422 2.666 13.984 1 94.06 27 PRO B C 1
ATOM 1650 O O . PRO B 1 27 ? 20.609 2.002 15.008 1 94.06 27 PRO B O 1
ATOM 1653 N N . SER B 1 28 ? 20.234 3.957 14.094 1 94.56 28 SER B N 1
ATOM 1654 C CA . SER B 1 28 ? 20.25 4.656 15.367 1 94.56 28 SER B CA 1
ATOM 1655 C C . SER B 1 28 ? 18.859 5.156 15.75 1 94.56 28 SER B C 1
ATOM 1657 O O . SER B 1 28 ? 18.734 6.066 16.578 1 94.56 28 SER B O 1
ATOM 1659 N N . GLY B 1 29 ? 17.891 4.648 15.031 1 96 29 GLY B N 1
ATOM 1660 C CA . GLY B 1 29 ? 16.516 4.918 15.398 1 96 29 GLY B CA 1
ATOM 1661 C C . GLY B 1 29 ? 16.156 6.391 15.32 1 96 29 GLY B C 1
ATOM 1662 O O . GLY B 1 29 ? 16.375 7.035 14.297 1 96 29 GLY B O 1
ATOM 1663 N N . TYR B 1 30 ? 15.617 6.887 16.453 1 95.56 30 TYR B N 1
ATOM 1664 C CA . TYR B 1 30 ? 15.086 8.242 16.516 1 95.56 30 TYR B CA 1
ATOM 1665 C C . TYR B 1 30 ? 16.203 9.273 16.359 1 95.56 30 TYR B C 1
ATOM 1667 O O . TYR B 1 30 ? 15.992 10.344 15.781 1 95.56 30 TYR B O 1
ATOM 1675 N N . ALA B 1 31 ? 17.344 8.969 16.828 1 96 31 ALA B N 1
ATOM 1676 C CA . ALA B 1 31 ? 18.469 9.898 16.719 1 96 31 ALA B CA 1
ATOM 1677 C C . ALA B 1 31 ? 18.828 10.133 15.25 1 96 31 ALA B C 1
ATOM 1679 O O . ALA B 1 31 ? 19 11.281 14.828 1 96 31 ALA B O 1
ATOM 1680 N N . GLU B 1 32 ? 18.906 9.102 14.516 1 95.94 32 GLU B N 1
ATOM 1681 C CA . GLU B 1 32 ? 19.234 9.195 13.094 1 95.94 32 GLU B CA 1
ATOM 1682 C C . GLU B 1 32 ? 18.109 9.875 12.312 1 95.94 32 GLU B C 1
ATOM 1684 O O . GLU B 1 32 ? 18.359 10.656 11.398 1 95.94 32 GLU B O 1
ATOM 1689 N N . ALA B 1 33 ? 16.891 9.523 12.664 1 96.75 33 ALA B N 1
ATOM 1690 C CA . ALA B 1 33 ? 15.758 10.164 12.016 1 96.75 33 ALA B CA 1
ATOM 1691 C C . ALA B 1 33 ? 15.805 11.68 12.195 1 96.75 33 ALA B C 1
ATOM 1693 O O . ALA B 1 33 ? 15.586 12.43 11.242 1 96.75 33 ALA B O 1
ATOM 1694 N N . ALA B 1 34 ? 16.078 12.109 13.398 1 96.19 34 ALA B N 1
ATOM 1695 C CA . ALA B 1 34 ? 16.156 13.539 13.703 1 96.19 34 ALA B CA 1
ATOM 1696 C C . ALA B 1 34 ? 17.266 14.211 12.883 1 96.19 34 ALA B C 1
ATOM 1698 O O . ALA B 1 34 ? 17.094 15.328 12.398 1 96.19 34 ALA B O 1
ATOM 1699 N N . ASP B 1 35 ? 18.312 13.508 12.711 1 94.75 35 ASP B N 1
ATOM 1700 C CA . ASP B 1 35 ? 19.422 14.016 11.922 1 94.75 35 ASP B CA 1
ATOM 1701 C C . ASP B 1 35 ? 19.047 14.18 10.453 1 94.75 35 ASP B C 1
ATOM 1703 O O . ASP B 1 35 ? 19.344 15.203 9.836 1 94.75 35 ASP B O 1
ATOM 1707 N N . TRP B 1 36 ? 18.406 13.203 9.93 1 93.62 36 TRP B N 1
ATOM 1708 C CA . TRP B 1 36 ? 17.969 13.242 8.539 1 93.62 36 TRP B CA 1
ATOM 1709 C C . TRP B 1 36 ? 17.047 14.422 8.281 1 93.62 36 TRP B C 1
ATOM 1711 O O . TRP B 1 36 ? 17.125 15.062 7.23 1 93.62 36 TRP B O 1
ATOM 1721 N N . LEU B 1 37 ? 16.188 14.672 9.25 1 95.06 37 LEU B N 1
ATOM 1722 C CA . LEU B 1 37 ? 15.125 15.648 9.047 1 95.06 37 LEU B CA 1
ATOM 1723 C C . LEU B 1 37 ? 15.531 17.016 9.586 1 95.06 37 LEU B C 1
ATOM 1725 O O . LEU B 1 37 ? 14.812 18 9.391 1 95.06 37 LEU B O 1
ATOM 1729 N N . ASP B 1 38 ? 16.719 17.078 10.211 1 94.38 38 ASP B N 1
ATOM 1730 C CA . ASP B 1 38 ? 17.219 18.297 10.812 1 94.38 38 ASP B CA 1
ATOM 1731 C C . ASP B 1 38 ? 16.219 18.875 11.82 1 94.38 38 ASP B C 1
ATOM 1733 O O . ASP B 1 38 ? 15.812 20.031 11.719 1 94.38 38 ASP B O 1
ATOM 1737 N N . VAL B 1 39 ? 15.719 18.047 12.727 1 94.88 39 VAL B N 1
ATOM 1738 C CA . VAL B 1 39 ? 14.828 18.406 13.828 1 94.88 39 VAL B CA 1
ATOM 1739 C C . VAL B 1 39 ? 15.297 17.703 15.109 1 94.88 39 VAL B C 1
ATOM 1741 O O . VAL B 1 39 ? 16.25 16.938 15.094 1 94.88 39 VAL B O 1
ATOM 1744 N N . THR B 1 40 ? 14.648 18.031 16.188 1 95.06 40 THR B N 1
ATOM 1745 C CA . THR B 1 40 ? 14.969 17.391 17.453 1 95.06 40 THR B CA 1
ATOM 1746 C C . THR B 1 40 ? 14.203 16.078 17.594 1 95.06 40 THR B C 1
ATOM 1748 O O . THR B 1 40 ? 13.156 15.891 16.969 1 95.06 40 THR B O 1
ATOM 1751 N N . GLU B 1 41 ? 14.75 15.164 18.391 1 95.12 41 GLU B N 1
ATOM 1752 C CA . GLU B 1 41 ? 14.031 13.93 18.688 1 95.12 41 GLU B CA 1
ATOM 1753 C C . GLU B 1 41 ? 12.672 14.219 19.312 1 95.12 41 GLU B C 1
ATOM 1755 O O . GLU B 1 41 ? 11.695 13.516 19.047 1 95.12 41 GLU B O 1
ATOM 1760 N N . ASN B 1 42 ? 12.695 15.219 20.141 1 93.56 42 ASN B N 1
ATOM 1761 C CA . ASN B 1 42 ? 11.445 15.602 20.781 1 93.56 42 ASN B CA 1
ATOM 1762 C C . ASN B 1 42 ? 10.391 16.016 19.766 1 93.56 42 ASN B C 1
ATOM 1764 O O . ASN B 1 42 ? 9.203 15.742 19.938 1 93.56 42 ASN B O 1
ATOM 1768 N N . ALA B 1 43 ? 10.781 16.688 18.766 1 93.31 43 ALA B N 1
ATOM 1769 C CA . ALA B 1 43 ? 9.875 17.094 17.688 1 93.31 43 ALA B CA 1
ATOM 1770 C C . ALA B 1 43 ? 9.25 15.859 17.031 1 93.31 43 ALA B C 1
ATOM 1772 O O . ALA B 1 43 ? 8.07 15.883 16.656 1 93.31 43 ALA B O 1
ATOM 1773 N N . LEU B 1 44 ? 9.992 14.805 16.922 1 94.81 44 LEU B N 1
ATOM 1774 C CA . LEU B 1 44 ? 9.508 13.555 16.344 1 94.81 44 LEU B CA 1
ATOM 1775 C C . LEU B 1 44 ? 8.508 12.875 17.266 1 94.81 44 LEU B C 1
ATOM 1777 O O . LEU B 1 44 ? 7.43 12.469 16.844 1 94.81 44 LEU B O 1
ATOM 1781 N N . PHE B 1 45 ? 8.859 12.812 18.516 1 93 45 PHE B N 1
ATOM 1782 C CA . PHE B 1 45 ? 8.008 12.172 19.5 1 93 45 PHE B CA 1
ATOM 1783 C C . PHE B 1 45 ? 6.66 12.883 19.594 1 93 45 PHE B C 1
ATOM 1785 O O . PHE B 1 45 ? 5.613 12.234 19.656 1 93 45 PHE B O 1
ATOM 1792 N N . ASN B 1 46 ? 6.703 14.164 19.562 1 92.12 46 ASN B N 1
ATOM 1793 C CA . ASN B 1 46 ? 5.477 14.953 19.672 1 92.12 46 ASN B CA 1
ATOM 1794 C C . ASN B 1 46 ? 4.527 14.68 18.516 1 92.12 46 ASN B C 1
ATOM 1796 O O . ASN B 1 46 ? 3.307 14.695 18.688 1 92.12 46 ASN B O 1
ATOM 1800 N N . ARG B 1 47 ? 5.059 14.359 17.406 1 93.94 47 ARG B N 1
ATOM 1801 C CA . ARG B 1 47 ? 4.246 14.18 16.219 1 93.94 47 ARG B CA 1
ATOM 1802 C C . ARG B 1 47 ? 3.727 12.75 16.109 1 93.94 47 ARG B C 1
ATOM 1804 O O . ARG B 1 47 ? 2.799 12.469 15.352 1 93.94 47 ARG B O 1
ATOM 1811 N N . LEU B 1 48 ? 4.34 11.883 16.891 1 94.75 48 LEU B N 1
ATOM 1812 C CA . LEU B 1 48 ? 3.961 10.477 16.781 1 94.75 48 LEU B CA 1
ATOM 1813 C C . LEU B 1 48 ? 3.232 10.008 18.031 1 94.75 48 LEU B C 1
ATOM 1815 O O . LEU B 1 48 ? 2.891 8.836 18.156 1 94.75 48 LEU B O 1
ATOM 1819 N N . ARG B 1 49 ? 2.957 10.953 18.844 1 87.38 49 ARG B N 1
ATOM 1820 C CA . ARG B 1 49 ? 2.186 10.625 20.031 1 87.38 49 ARG B CA 1
ATOM 1821 C C . ARG B 1 49 ? 0.7 10.5 19.703 1 87.38 49 ARG B C 1
ATOM 1823 O O . ARG B 1 49 ? 0.188 11.211 18.844 1 87.38 49 ARG B O 1
ATOM 1830 N N . ALA B 1 50 ? -0.068 9.633 20.234 1 74.31 50 ALA B N 1
ATOM 1831 C CA . ALA B 1 50 ? -1.48 9.359 19.984 1 74.31 50 ALA B CA 1
ATOM 1832 C C . ALA B 1 50 ? -2.332 10.602 20.25 1 74.31 50 ALA B C 1
ATOM 1834 O O . ALA B 1 50 ? -3.26 10.898 19.5 1 74.31 50 ALA B O 1
ATOM 1835 N N . ASP B 1 51 ? -2.035 11.336 21.234 1 72.12 51 ASP B N 1
ATOM 1836 C CA . ASP B 1 51 ? -2.885 12.438 21.656 1 72.12 51 ASP B CA 1
ATOM 1837 C C . ASP B 1 51 ? -2.268 13.781 21.266 1 72.12 51 ASP B C 1
ATOM 1839 O O . ASP B 1 51 ? -2.623 14.82 21.828 1 72.12 51 ASP B O 1
ATOM 1843 N N . GLY B 1 52 ? -1.502 13.68 20.297 1 72.94 52 GLY B N 1
ATOM 1844 C CA . GLY B 1 52 ? -0.83 14.93 19.969 1 72.94 52 GLY B CA 1
ATOM 1845 C C . GLY B 1 52 ? -1.572 15.758 18.938 1 72.94 52 GLY B C 1
ATOM 1846 O O . GLY B 1 52 ? -2.467 15.25 18.25 1 72.94 52 GLY B O 1
ATOM 1847 N N . ASP B 1 53 ? -1.262 17.031 18.969 1 81.12 53 ASP B N 1
ATOM 1848 C CA . ASP B 1 53 ? -1.887 17.969 18.031 1 81.12 53 ASP B CA 1
ATOM 1849 C C . ASP B 1 53 ? -1.069 18.094 16.75 1 81.12 53 ASP B C 1
ATOM 1851 O O . ASP B 1 53 ? -1.571 18.562 15.734 1 81.12 53 ASP B O 1
ATOM 1855 N N . GLN B 1 54 ? 0.137 17.672 16.828 1 88.81 54 GLN B N 1
ATOM 1856 C CA . GLN B 1 54 ? 1.005 17.766 15.656 1 88.81 54 GLN B CA 1
ATOM 1857 C C . GLN B 1 54 ? 1.011 16.469 14.867 1 88.81 54 GLN B C 1
ATOM 1859 O O . GLN B 1 54 ? 0.908 15.383 15.453 1 88.81 54 GLN B O 1
ATOM 1864 N N . ILE B 1 55 ? 1.04 16.578 13.562 1 93.12 55 ILE B N 1
ATOM 1865 C CA . ILE B 1 55 ? 1.056 15.383 12.719 1 93.12 55 ILE B CA 1
ATOM 1866 C C . ILE B 1 55 ? 2.439 15.211 12.094 1 93.12 55 ILE B C 1
ATOM 1868 O O . ILE B 1 55 ? 3.207 16.172 11.992 1 93.12 55 ILE B O 1
ATOM 1872 N N . PHE B 1 56 ? 2.738 14.039 11.711 1 95.44 56 PHE B N 1
ATOM 1873 C CA . PHE B 1 56 ? 3.984 13.719 11.031 1 95.44 56 PHE B CA 1
ATOM 1874 C C . PHE B 1 56 ? 3.834 13.883 9.523 1 95.44 56 PHE B C 1
ATOM 1876 O O . PHE B 1 56 ? 3.088 13.133 8.883 1 95.44 56 PHE B O 1
ATOM 1883 N N . PRO B 1 57 ? 4.523 14.875 8.953 1 95 57 PRO B N 1
ATOM 1884 C CA . PRO B 1 57 ? 4.359 15.141 7.523 1 95 57 PRO B CA 1
ATOM 1885 C C . PRO B 1 57 ? 4.742 13.938 6.656 1 95 57 PRO B C 1
ATOM 1887 O O . PRO B 1 57 ? 5.734 13.266 6.941 1 95 57 PRO B O 1
ATOM 1890 N N . LEU B 1 58 ? 4.012 13.719 5.602 1 96.69 58 LEU B N 1
ATOM 1891 C CA . LEU B 1 58 ? 4.281 12.602 4.699 1 96.69 58 LEU B CA 1
ATOM 1892 C C . LEU B 1 58 ? 5.66 12.742 4.059 1 96.69 58 LEU B C 1
ATOM 1894 O O . LEU B 1 58 ? 6.367 11.75 3.881 1 96.69 58 LEU B O 1
ATOM 1898 N N . GLY B 1 59 ? 6 14.016 3.707 1 95.81 59 GLY B N 1
ATOM 1899 C CA . GLY B 1 59 ? 7.316 14.227 3.129 1 95.81 59 GLY B CA 1
ATOM 1900 C C . GLY B 1 59 ? 8.445 13.727 4.008 1 95.81 59 GLY B C 1
ATOM 1901 O O . GLY B 1 59 ? 9.398 13.125 3.518 1 95.81 59 GLY B O 1
ATOM 1902 N N . TRP B 1 60 ? 8.336 13.961 5.254 1 96.19 60 TRP B N 1
ATOM 1903 C CA . TRP B 1 60 ? 9.32 13.477 6.219 1 96.19 60 TRP B CA 1
ATOM 1904 C C . TRP B 1 60 ? 9.359 11.953 6.234 1 96.19 60 TRP B C 1
ATOM 1906 O O . TRP B 1 60 ? 10.43 11.352 6.238 1 96.19 60 TRP B O 1
ATOM 1916 N N . ALA B 1 61 ? 8.195 11.391 6.281 1 97.38 61 ALA B N 1
ATOM 1917 C CA . ALA B 1 61 ? 8.086 9.93 6.32 1 97.38 61 ALA B CA 1
ATOM 1918 C C . ALA B 1 61 ? 8.758 9.297 5.105 1 97.38 61 ALA B C 1
ATOM 1920 O O . ALA B 1 61 ? 9.461 8.297 5.23 1 97.38 61 ALA B O 1
ATOM 1921 N N . MET B 1 62 ? 8.562 9.922 3.986 1 96.5 62 MET B N 1
ATOM 1922 C CA . MET B 1 62 ? 9.109 9.391 2.744 1 96.5 62 MET B CA 1
ATOM 1923 C C . MET B 1 62 ? 10.633 9.492 2.73 1 96.5 62 MET B C 1
ATOM 1925 O O . MET B 1 62 ? 11.312 8.617 2.201 1 96.5 62 MET B O 1
ATOM 1929 N N . VAL B 1 63 ? 11.164 10.539 3.297 1 95.81 63 VAL B N 1
ATOM 1930 C CA . VAL B 1 63 ? 12.609 10.703 3.412 1 95.81 63 VAL B CA 1
ATOM 1931 C C . VAL B 1 63 ? 13.195 9.602 4.293 1 95.81 63 VAL B C 1
ATOM 1933 O O . VAL B 1 63 ? 14.195 8.977 3.938 1 95.81 63 VAL B O 1
ATOM 1936 N N . LEU B 1 64 ? 12.547 9.352 5.363 1 96.62 64 LEU B N 1
ATOM 1937 C CA . LEU B 1 64 ? 13.047 8.352 6.301 1 96.62 64 LEU B CA 1
ATOM 1938 C C . LEU B 1 64 ? 12.977 6.953 5.688 1 96.62 64 LEU B C 1
ATOM 1940 O O . LEU B 1 64 ? 13.883 6.137 5.895 1 96.62 64 LEU B O 1
ATOM 1944 N N . GLN B 1 65 ? 11.914 6.676 4.996 1 95.75 65 GLN B N 1
ATOM 1945 C CA . GLN B 1 65 ? 11.805 5.398 4.301 1 95.75 65 GLN B CA 1
ATOM 1946 C C . GLN B 1 65 ? 12.93 5.219 3.293 1 95.75 65 GLN B C 1
ATOM 1948 O O . GLN B 1 65 ? 13.5 4.129 3.176 1 95.75 65 GLN B O 1
ATOM 1953 N N . ARG B 1 66 ? 13.219 6.195 2.641 1 92.69 66 ARG B N 1
ATOM 1954 C CA . ARG B 1 66 ? 14.305 6.141 1.668 1 92.69 66 ARG B CA 1
ATOM 1955 C C . ARG B 1 66 ? 15.648 5.934 2.359 1 92.69 66 ARG B C 1
ATOM 1957 O O . ARG B 1 66 ? 16.453 5.117 1.921 1 92.69 66 ARG B O 1
ATOM 1964 N N . ALA B 1 67 ? 15.82 6.648 3.379 1 93 67 ALA B N 1
ATOM 1965 C CA . ALA B 1 67 ? 17.062 6.555 4.141 1 93 67 ALA B CA 1
ATOM 1966 C C . ALA B 1 67 ? 17.266 5.145 4.684 1 93 67 ALA B C 1
ATOM 1968 O O . ALA B 1 67 ? 18.391 4.645 4.719 1 93 67 ALA B O 1
ATOM 1969 N N . GLY B 1 68 ? 16.234 4.578 5.129 1 93.62 68 GLY B N 1
ATOM 1970 C CA . GLY B 1 68 ? 16.312 3.256 5.727 1 93.62 68 GLY B CA 1
ATOM 1971 C C . GLY B 1 68 ? 16.25 2.135 4.711 1 93.62 68 GLY B C 1
ATOM 1972 O O . GLY B 1 68 ? 16.469 0.969 5.043 1 93.62 68 GLY B O 1
ATOM 1973 N N . GLY B 1 69 ? 15.859 2.459 3.498 1 91.19 69 GLY B N 1
ATOM 1974 C CA . GLY B 1 69 ? 15.711 1.44 2.469 1 91.19 69 GLY B CA 1
ATOM 1975 C C . GLY B 1 69 ? 14.516 0.533 2.688 1 91.19 69 GLY B C 1
ATOM 1976 O O . GLY B 1 69 ? 14.578 -0.664 2.398 1 91.19 69 GLY B O 1
ATOM 1977 N N . THR B 1 70 ? 13.547 0.987 3.35 1 93.25 70 THR B N 1
ATOM 1978 C CA . THR B 1 70 ? 12.328 0.229 3.619 1 93.25 70 THR B CA 1
ATOM 1979 C C . THR B 1 70 ? 11.164 0.783 2.812 1 93.25 70 THR B C 1
ATOM 1981 O O . THR B 1 70 ? 11.312 1.766 2.082 1 93.25 70 THR B O 1
ATOM 1984 N N . HIS B 1 71 ? 10.016 0.134 2.914 1 93.69 71 HIS B N 1
ATOM 1985 C CA . HIS B 1 71 ? 8.82 0.603 2.23 1 93.69 71 HIS B CA 1
ATOM 1986 C C . HIS B 1 71 ? 7.594 0.511 3.139 1 93.69 71 HIS B C 1
ATOM 1988 O O . HIS B 1 71 ? 6.477 0.295 2.664 1 93.69 71 HIS B O 1
ATOM 1994 N N . PHE B 1 72 ? 7.777 0.646 4.422 1 95.88 72 PHE B N 1
ATOM 1995 C CA . PHE B 1 72 ? 6.684 0.45 5.371 1 95.88 72 PHE B CA 1
ATOM 1996 C C . PHE B 1 72 ? 5.582 1.48 5.148 1 95.88 72 PHE B C 1
ATOM 1998 O O . PHE B 1 72 ? 4.398 1.171 5.293 1 95.88 72 PHE B O 1
ATOM 2005 N N . ILE B 1 73 ? 5.988 2.723 4.785 1 97.12 73 ILE B N 1
ATOM 2006 C CA . ILE B 1 73 ? 5.012 3.785 4.566 1 97.12 73 ILE B CA 1
ATOM 2007 C C . ILE B 1 73 ? 4.211 3.5 3.299 1 97.12 73 ILE B C 1
ATOM 2009 O O . ILE B 1 73 ? 2.979 3.529 3.312 1 97.12 73 ILE B O 1
ATOM 2013 N N . ALA B 1 74 ? 4.906 3.225 2.217 1 95.5 74 ALA B N 1
ATOM 2014 C CA . ALA B 1 74 ? 4.254 2.908 0.948 1 95.5 74 ALA B CA 1
ATOM 2015 C C . ALA B 1 74 ? 3.32 1.711 1.094 1 95.5 74 ALA B C 1
ATOM 2017 O O . ALA B 1 74 ? 2.201 1.721 0.576 1 95.5 74 ALA B O 1
ATOM 2018 N N . ASP B 1 75 ? 3.82 0.752 1.831 1 93.12 75 ASP B N 1
ATOM 2019 C CA . ASP B 1 75 ? 3.012 -0.438 2.072 1 93.12 75 ASP B CA 1
ATOM 2020 C C . ASP B 1 75 ? 1.73 -0.088 2.826 1 93.12 75 ASP B C 1
ATOM 2022 O O . ASP B 1 75 ? 0.643 -0.53 2.453 1 93.12 75 ASP B O 1
ATOM 2026 N N . ALA B 1 76 ? 1.861 0.662 3.877 1 94.81 76 ALA B N 1
ATOM 2027 C CA . ALA B 1 76 ? 0.718 1.015 4.715 1 94.81 76 ALA B CA 1
ATOM 2028 C C . ALA B 1 76 ? -0.308 1.826 3.93 1 94.81 76 ALA B C 1
ATOM 2030 O O . ALA B 1 76 ? -1.514 1.595 4.047 1 94.81 76 ALA B O 1
ATOM 2031 N N . VAL B 1 77 ? 0.141 2.742 3.17 1 96.06 77 VAL B N 1
ATOM 2032 C CA . VAL B 1 77 ? -0.749 3.564 2.355 1 96.06 77 VAL B CA 1
ATOM 2033 C C . VAL B 1 77 ? -1.491 2.684 1.353 1 96.06 77 VAL B C 1
ATOM 2035 O O . VAL B 1 77 ? -2.705 2.812 1.184 1 96.06 77 VAL B O 1
ATOM 2038 N N . ALA B 1 78 ? -0.764 1.823 0.684 1 92.5 78 ALA B N 1
ATOM 2039 C CA . ALA B 1 78 ? -1.379 0.929 -0.294 1 92.5 78 ALA B CA 1
ATOM 2040 C C . ALA B 1 78 ? -2.439 0.049 0.36 1 92.5 78 ALA B C 1
ATOM 2042 O O . ALA B 1 78 ? -3.547 -0.096 -0.166 1 92.5 78 ALA B O 1
ATOM 2043 N N . GLN B 1 79 ? -2.047 -0.468 1.502 1 89.19 79 GLN B N 1
ATOM 2044 C CA . GLN B 1 79 ? -2.977 -1.33 2.227 1 89.19 79 GLN B CA 1
ATOM 2045 C C . GLN B 1 79 ? -4.238 -0.568 2.625 1 89.19 79 GLN B C 1
ATOM 2047 O O . GLN B 1 79 ? -5.348 -1.082 2.488 1 89.19 79 GLN B O 1
ATOM 2052 N N . SER B 1 80 ? -4.059 0.629 3.096 1 91.19 80 SER B N 1
ATOM 2053 C CA . SER B 1 80 ? -5.191 1.44 3.525 1 91.19 80 SER B CA 1
ATOM 2054 C C . SER B 1 80 ? -6.113 1.763 2.355 1 91.19 80 SER B C 1
ATOM 2056 O O . SER B 1 80 ? -7.289 2.088 2.555 1 91.19 80 SER B O 1
ATOM 2058 N N . ALA B 1 81 ? -5.605 1.729 1.167 1 89.88 81 ALA B N 1
ATOM 2059 C CA . ALA B 1 81 ? -6.375 1.98 -0.047 1 89.88 81 ALA B CA 1
ATOM 2060 C C . ALA B 1 81 ? -6.848 0.674 -0.679 1 89.88 81 ALA B C 1
ATOM 2062 O O . ALA B 1 81 ? -7.215 0.644 -1.855 1 89.88 81 ALA B O 1
ATOM 2063 N N . ASN B 1 82 ? -6.723 -0.41 -0.011 1 84.69 82 ASN B N 1
ATOM 2064 C CA . ASN B 1 82 ? -7.121 -1.732 -0.481 1 84.69 82 ASN B CA 1
ATOM 2065 C C . ASN B 1 82 ? -6.301 -2.168 -1.692 1 84.69 82 ASN B C 1
ATOM 2067 O O . ASN B 1 82 ? -6.859 -2.6 -2.701 1 84.69 82 ASN B O 1
ATOM 2071 N N . GLY B 1 83 ? -5.004 -1.981 -1.579 1 85.75 83 GLY B N 1
ATOM 2072 C CA . GLY B 1 83 ? -4.055 -2.385 -2.604 1 85.75 83 GLY B CA 1
ATOM 2073 C C . GLY B 1 83 ? -2.715 -2.814 -2.041 1 85.75 83 GLY B C 1
ATOM 2074 O O . GLY B 1 83 ? -2.578 -3.016 -0.832 1 85.75 83 GLY B O 1
ATOM 2075 N N . VAL B 1 84 ? -1.785 -3.098 -2.984 1 87.25 84 VAL B N 1
ATOM 2076 C CA . VAL B 1 84 ? -0.44 -3.492 -2.578 1 87.25 84 VAL B CA 1
ATOM 2077 C C . VAL B 1 84 ? 0.591 -2.604 -3.268 1 87.25 84 VAL B C 1
ATOM 2079 O O . VAL B 1 84 ? 0.374 -2.148 -4.395 1 87.25 84 VAL B O 1
ATOM 2082 N N . PHE B 1 85 ? 1.577 -2.299 -2.502 1 91.12 85 PHE B N 1
ATOM 2083 C CA . PHE B 1 85 ? 2.764 -1.658 -3.055 1 91.12 85 PHE B CA 1
ATOM 2084 C C . PHE B 1 85 ? 3.717 -2.695 -3.639 1 91.12 85 PHE B C 1
ATOM 2086 O O . PHE B 1 85 ? 4.02 -3.699 -2.992 1 91.12 85 PHE B O 1
ATOM 2093 N N . VAL B 1 86 ? 4.125 -2.488 -4.863 1 82.12 86 VAL B N 1
ATOM 2094 C CA . VAL B 1 86 ? 5.098 -3.35 -5.523 1 82.12 86 VAL B CA 1
ATOM 2095 C C . VAL B 1 86 ? 6.352 -2.547 -5.863 1 82.12 86 VAL B C 1
ATOM 2097 O O . VAL B 1 86 ? 6.297 -1.616 -6.672 1 82.12 86 VAL B O 1
ATOM 2100 N N . SER B 1 87 ? 7.41 -2.881 -5.164 1 82.94 87 SER B N 1
ATOM 2101 C CA . SER B 1 87 ? 8.68 -2.227 -5.469 1 82.94 87 SER B CA 1
ATOM 2102 C C . SER B 1 87 ? 9.219 -2.668 -6.824 1 82.94 87 SER B C 1
ATOM 2104 O O . SER B 1 87 ? 9.164 -3.854 -7.164 1 82.94 87 SER B O 1
ATOM 2106 N N . LEU B 1 88 ? 9.594 -1.689 -7.555 1 71.06 88 LEU B N 1
ATOM 2107 C CA . LEU B 1 88 ? 10.188 -1.984 -8.852 1 71.06 88 LEU B CA 1
ATOM 2108 C C . LEU B 1 88 ? 11.703 -2.111 -8.734 1 71.06 88 LEU B C 1
ATOM 2110 O O . LEU B 1 88 ? 12.352 -1.304 -8.062 1 71.06 88 LEU B O 1
ATOM 2114 N N . PRO B 1 89 ? 12.211 -3.303 -9.125 1 63.66 89 PRO B N 1
ATOM 2115 C CA . PRO B 1 89 ? 13.664 -3.484 -9.055 1 63.66 89 PRO B CA 1
ATOM 2116 C C . PRO B 1 89 ? 14.43 -2.396 -9.805 1 63.66 89 PRO B C 1
ATOM 2118 O O . PRO B 1 89 ? 13.93 -1.866 -10.805 1 63.66 89 PRO B O 1
ATOM 2121 N N . ASP B 1 90 ? 15.438 -1.88 -9.023 1 58.34 90 ASP B N 1
ATOM 2122 C CA . ASP B 1 90 ? 16.312 -0.935 -9.719 1 58.34 90 ASP B CA 1
ATOM 2123 C C . ASP B 1 90 ? 17 -1.591 -10.914 1 58.34 90 ASP B C 1
ATOM 2125 O O . ASP B 1 90 ? 17.312 -2.783 -10.883 1 58.34 90 ASP B O 1
ATOM 2129 N N . VAL B 1 91 ? 16.781 -1.019 -12.062 1 51.59 91 VAL B N 1
ATOM 2130 C CA . VAL B 1 91 ? 17.344 -1.484 -13.32 1 51.59 91 VAL B CA 1
ATOM 2131 C C . VAL B 1 91 ? 18.766 -2.004 -13.102 1 51.59 91 VAL B C 1
ATOM 2133 O O . VAL B 1 91 ? 19.156 -3.035 -13.648 1 51.59 91 VAL B O 1
ATOM 2136 N N . GLU B 1 92 ? 19.516 -1.238 -12.289 1 54.16 92 GLU B N 1
ATOM 2137 C CA . GLU B 1 92 ? 20.922 -1.608 -12.195 1 54.16 92 GLU B CA 1
ATOM 2138 C C . GLU B 1 92 ? 21.094 -2.914 -11.43 1 54.16 92 GLU B C 1
ATOM 2140 O O . GLU B 1 92 ? 22.078 -3.633 -11.641 1 54.16 92 GLU B O 1
ATOM 2145 N N . ASP B 1 93 ? 20.25 -3.053 -10.602 1 52.31 93 ASP B N 1
ATOM 2146 C CA . ASP B 1 93 ? 20.531 -4.109 -9.633 1 52.31 93 ASP B CA 1
ATOM 2147 C C . ASP B 1 93 ? 19.859 -5.422 -10.055 1 52.31 93 ASP B C 1
ATOM 2149 O O . ASP B 1 93 ? 19.781 -6.367 -9.266 1 52.31 93 ASP B O 1
ATOM 2153 N N . VAL B 1 94 ? 19.141 -5.18 -11.055 1 52.72 94 VAL B N 1
ATOM 2154 C CA . VAL B 1 94 ? 18.453 -6.434 -11.312 1 52.72 94 VAL B CA 1
ATOM 2155 C C . VAL B 1 94 ? 19.453 -7.492 -11.773 1 52.72 94 VAL B C 1
ATOM 2157 O O . VAL B 1 94 ? 20.094 -7.344 -12.82 1 52.72 94 VAL B O 1
ATOM 2160 N N . ASP B 1 95 ? 20.234 -7.785 -10.883 1 54.16 95 ASP B N 1
ATOM 2161 C CA . ASP B 1 95 ? 20.859 -9.062 -11.219 1 54.16 95 ASP B CA 1
ATOM 2162 C C . ASP B 1 95 ? 19.797 -10.117 -11.516 1 54.16 95 ASP B C 1
ATOM 2164 O O . ASP B 1 95 ? 18.625 -9.961 -11.156 1 54.16 95 ASP B O 1
ATOM 2168 N N . ASN B 1 96 ? 20 -10.805 -12.57 1 58.06 96 ASN B N 1
ATOM 2169 C CA . ASN B 1 96 ? 19.219 -11.992 -12.852 1 58.06 96 ASN B CA 1
ATOM 2170 C C . ASN B 1 96 ? 18.734 -12.656 -11.57 1 58.06 96 ASN B C 1
ATOM 2172 O O . ASN B 1 96 ? 19.281 -13.68 -11.148 1 58.06 96 ASN B O 1
ATOM 2176 N N . ALA B 1 97 ? 18.688 -11.797 -10.539 1 63.81 97 ALA B N 1
ATOM 2177 C CA . ALA B 1 97 ? 18.109 -12.617 -9.477 1 63.81 97 ALA B CA 1
ATOM 2178 C C . ALA B 1 97 ? 17.266 -13.758 -10.055 1 63.81 97 ALA B C 1
ATOM 2180 O O . ALA B 1 97 ? 16.469 -13.547 -10.977 1 63.81 97 ALA B O 1
ATOM 2181 N N . ASP B 1 98 ? 17.75 -14.914 -10.094 1 77.12 98 ASP B N 1
ATOM 2182 C CA . ASP B 1 98 ? 17.156 -16.062 -10.773 1 77.12 98 ASP B CA 1
ATOM 2183 C C . ASP B 1 98 ? 15.633 -16.031 -10.664 1 77.12 98 ASP B C 1
ATOM 2185 O O . ASP B 1 98 ? 15.086 -16.141 -9.57 1 77.12 98 ASP B O 1
ATOM 2189 N N . ILE B 1 99 ? 14.969 -15.383 -11.711 1 82.81 99 ILE B N 1
ATOM 2190 C CA . ILE B 1 99 ? 13.523 -15.43 -11.875 1 82.81 99 ILE B CA 1
ATOM 2191 C C . ILE B 1 99 ? 12.961 -16.656 -11.156 1 82.81 99 ILE B C 1
ATOM 2193 O O . ILE B 1 99 ? 11.945 -16.578 -10.461 1 82.81 99 ILE B O 1
ATOM 2197 N N . ASN B 1 100 ? 13.766 -17.672 -11.172 1 85.81 100 ASN B N 1
ATOM 2198 C CA . ASN B 1 100 ? 13.32 -18.906 -10.539 1 85.81 100 ASN B CA 1
ATOM 2199 C C . ASN B 1 100 ? 13.367 -18.812 -9.016 1 85.81 100 ASN B C 1
ATOM 2201 O O . ASN B 1 100 ? 12.477 -19.312 -8.328 1 85.81 100 ASN B O 1
ATOM 2205 N N . GLN B 1 101 ? 14.406 -18.25 -8.578 1 89.31 101 GLN B N 1
ATOM 2206 C CA . GLN B 1 101 ? 14.508 -18.078 -7.129 1 89.31 101 GLN B CA 1
ATOM 2207 C C . GLN B 1 101 ? 13.375 -17.219 -6.59 1 89.31 101 GLN B C 1
ATOM 2209 O O . GLN B 1 101 ? 12.789 -17.531 -5.551 1 89.31 101 GLN B O 1
ATOM 2214 N N . ARG B 1 102 ? 13.039 -16.141 -7.254 1 88.62 102 ARG B N 1
ATOM 2215 C CA . ARG B 1 102 ? 11.953 -15.266 -6.836 1 88.62 102 ARG B CA 1
ATOM 2216 C C . ARG B 1 102 ? 10.609 -15.977 -6.906 1 88.62 102 ARG B C 1
ATOM 2218 O O . ARG B 1 102 ? 9.719 -15.719 -6.09 1 88.62 102 ARG B O 1
ATOM 2225 N N . LEU B 1 103 ? 10.461 -16.812 -7.91 1 90.25 103 LEU B N 1
ATOM 2226 C CA . LEU B 1 103 ? 9.242 -17.609 -7.992 1 90.25 103 LEU B CA 1
ATOM 2227 C C . LEU B 1 103 ? 9.133 -18.562 -6.809 1 90.25 103 LEU B C 1
ATOM 2229 O O . LEU B 1 103 ? 8.047 -18.75 -6.254 1 90.25 103 LEU B O 1
ATOM 2233 N N . LEU B 1 104 ? 10.273 -19.172 -6.449 1 90.69 104 LEU B N 1
ATOM 2234 C CA . LEU B 1 104 ? 10.281 -20.047 -5.285 1 90.69 104 LEU B CA 1
ATOM 2235 C C . LEU B 1 104 ? 9.906 -19.281 -4.023 1 90.69 104 LEU B C 1
ATOM 2237 O O . LEU B 1 104 ? 9.227 -19.812 -3.145 1 90.69 104 LEU B O 1
ATOM 2241 N N . GLU B 1 105 ? 10.305 -18.047 -3.908 1 91.94 105 GLU B N 1
ATOM 2242 C CA . GLU B 1 105 ? 9.93 -17.203 -2.781 1 91.94 105 GLU B CA 1
ATOM 2243 C C . GLU B 1 105 ? 8.422 -16.969 -2.748 1 91.94 105 GLU B C 1
ATOM 2245 O O . GLU B 1 105 ? 7.82 -16.891 -1.673 1 91.94 105 GLU B O 1
ATOM 2250 N N . VAL B 1 106 ? 7.828 -16.781 -3.914 1 92.69 106 VAL B N 1
ATOM 2251 C CA . VAL B 1 106 ? 6.379 -16.656 -4.008 1 92.69 106 VAL B CA 1
ATOM 2252 C C . VAL B 1 106 ? 5.703 -17.891 -3.43 1 92.69 106 VAL B C 1
ATOM 2254 O O . VAL B 1 106 ? 4.805 -17.781 -2.594 1 92.69 106 VAL B O 1
ATOM 2257 N N . ILE B 1 107 ? 6.188 -19.047 -3.865 1 93.06 107 ILE B N 1
ATOM 2258 C CA . ILE B 1 107 ? 5.609 -20.312 -3.436 1 93.06 107 ILE B CA 1
ATOM 2259 C C . ILE B 1 107 ? 5.781 -20.469 -1.926 1 93.06 107 ILE B C 1
ATOM 2261 O O . ILE B 1 107 ? 4.848 -20.875 -1.227 1 93.06 107 ILE B O 1
ATOM 2265 N N . GLU B 1 108 ? 6.938 -20.156 -1.442 1 95.12 108 GLU B N 1
ATOM 2266 C CA . GLU B 1 108 ? 7.195 -20.219 -0.007 1 95.12 108 GLU B CA 1
ATOM 2267 C C . GLU B 1 108 ? 6.238 -19.312 0.763 1 95.12 108 GLU B C 1
ATOM 2269 O O . GLU B 1 108 ? 5.715 -19.703 1.809 1 95.12 108 GLU B O 1
ATOM 2274 N N . GLN B 1 109 ? 6.105 -18.109 0.247 1 95.06 109 GLN B N 1
ATOM 2275 C CA . GLN B 1 109 ? 5.234 -17.156 0.913 1 95.06 109 GLN B CA 1
ATOM 2276 C C . GLN B 1 109 ? 3.787 -17.641 0.926 1 95.06 109 GLN B C 1
ATOM 2278 O O . GLN B 1 109 ? 3.07 -17.438 1.908 1 95.06 109 GLN B O 1
ATOM 2283 N N . ILE B 1 110 ? 3.328 -18.219 -0.126 1 94.31 110 ILE B N 1
ATOM 2284 C CA . ILE B 1 110 ? 1.983 -18.781 -0.176 1 94.31 110 ILE B CA 1
ATOM 2285 C C . ILE B 1 110 ? 1.859 -19.906 0.845 1 94.31 110 ILE B C 1
ATOM 2287 O O . ILE B 1 110 ? 0.813 -20.078 1.478 1 94.31 110 ILE B O 1
ATOM 2291 N N . GLY B 1 111 ? 2.857 -20.672 0.964 1 94.31 111 GLY B N 1
ATOM 2292 C CA . GLY B 1 111 ? 2.902 -21.656 2.023 1 94.31 111 GLY B CA 1
ATOM 2293 C C . GLY B 1 111 ? 2.736 -21.062 3.408 1 94.31 111 GLY B C 1
ATOM 2294 O O . GLY B 1 111 ? 2.002 -21.609 4.238 1 94.31 111 GLY B O 1
ATOM 2295 N N . SER B 1 112 ? 3.449 -20.031 3.693 1 96 112 SER B N 1
ATOM 2296 C CA . SER B 1 112 ? 3.324 -19.328 4.969 1 96 112 SER B CA 1
ATOM 2297 C C . SER B 1 112 ? 1.899 -18.844 5.195 1 96 112 SER B C 1
ATOM 2299 O O . SER B 1 112 ? 1.37 -18.938 6.305 1 96 112 SER B O 1
ATOM 2301 N N . TYR B 1 113 ? 1.302 -18.297 4.188 1 95.94 113 TYR B N 1
ATOM 2302 C CA . TYR B 1 113 ? -0.097 -17.891 4.223 1 95.94 113 TYR B CA 1
ATOM 2303 C C . TYR B 1 113 ? -0.999 -19.062 4.605 1 95.94 113 TYR B C 1
ATOM 2305 O O . TYR B 1 113 ? -1.839 -18.938 5.5 1 95.94 113 TYR B O 1
ATOM 2313 N N . SER B 1 114 ? -0.799 -20.172 3.965 1 93.56 114 SER B N 1
ATOM 2314 C CA . SER B 1 114 ? -1.599 -21.359 4.23 1 93.56 114 SER B CA 1
ATOM 2315 C C . SER B 1 114 ? -1.414 -21.844 5.664 1 93.56 114 SER B C 1
ATOM 2317 O O . SER B 1 114 ? -2.383 -22.234 6.324 1 93.56 114 SER B O 1
ATOM 2319 N N . LYS B 1 115 ? -0.19 -21.828 6.094 1 94.94 115 LYS B N 1
ATOM 2320 C CA . LYS B 1 115 ? 0.106 -22.234 7.465 1 94.94 115 LYS B CA 1
ATOM 2321 C C . LYS B 1 115 ? -0.599 -21.328 8.469 1 94.94 115 LYS B C 1
ATOM 2323 O O . LYS B 1 115 ? -1.139 -21.797 9.469 1 94.94 115 LYS B O 1
ATOM 2328 N N . GLN B 1 116 ? -0.536 -20.047 8.195 1 95.62 116 GLN B N 1
ATOM 2329 C CA . GLN B 1 116 ? -1.188 -19.078 9.078 1 95.62 116 GLN B CA 1
ATOM 2330 C C . GLN B 1 116 ? -2.693 -19.328 9.133 1 95.62 116 GLN B C 1
ATOM 2332 O O . GLN B 1 116 ? -3.299 -19.234 10.203 1 95.62 116 GLN B O 1
ATOM 2337 N N . ILE B 1 117 ? -3.332 -19.625 8.062 1 93.44 117 ILE B N 1
ATOM 2338 C CA . ILE B 1 117 ? -4.762 -19.906 8 1 93.44 117 ILE B CA 1
ATOM 2339 C C . ILE B 1 117 ? -5.07 -21.156 8.836 1 93.44 117 ILE B C 1
ATOM 2341 O O . ILE B 1 117 ? -5.992 -21.141 9.656 1 93.44 117 ILE B O 1
ATOM 2345 N N . ARG B 1 118 ? -4.301 -22.203 8.578 1 92.06 118 ARG B N 1
ATOM 2346 C CA . ARG B 1 118 ? -4.523 -23.453 9.305 1 92.06 118 ARG B CA 1
ATOM 2347 C C . ARG B 1 118 ? -4.465 -23.219 10.812 1 92.06 118 ARG B C 1
ATOM 2349 O O . ARG B 1 118 ? -5.305 -23.734 11.555 1 92.06 118 ARG B O 1
ATOM 2356 N N . SER B 1 119 ? -3.5 -22.422 11.164 1 95 119 SER B N 1
ATOM 2357 C CA . SER B 1 119 ? -3.342 -22.125 12.586 1 95 119 SER B CA 1
ATOM 2358 C C . SER B 1 119 ? -4.527 -21.328 13.117 1 95 119 SER B C 1
ATOM 2360 O O . SER B 1 119 ? -5.016 -21.594 14.219 1 95 119 SER B O 1
ATOM 2362 N N . ALA B 1 120 ? -4.992 -20.406 12.414 1 92.88 120 ALA B N 1
ATOM 2363 C CA . ALA B 1 120 ? -6.043 -19.484 12.852 1 92.88 120 ALA B CA 1
ATOM 2364 C C . ALA B 1 120 ? -7.391 -20.188 12.938 1 92.88 120 ALA B C 1
ATOM 2366 O O . ALA B 1 120 ? -8.227 -19.844 13.773 1 92.88 120 ALA B O 1
ATOM 2367 N N . ILE B 1 121 ? -7.613 -21.219 12.203 1 89.56 121 ILE B N 1
ATOM 2368 C CA . ILE B 1 121 ? -8.945 -21.812 12.156 1 89.56 121 ILE B CA 1
ATOM 2369 C C . ILE B 1 121 ? -8.984 -23.078 13.023 1 89.56 121 ILE B C 1
ATOM 2371 O O . ILE B 1 121 ? -10 -23.766 13.078 1 89.56 121 ILE B O 1
ATOM 2375 N N . GLU B 1 122 ? -7.871 -23.422 13.656 1 91.56 122 GLU B N 1
ATOM 2376 C CA . GLU B 1 122 ? -7.758 -24.641 14.445 1 91.56 122 GLU B CA 1
ATOM 2377 C C . GLU B 1 122 ? -8.891 -24.734 15.469 1 91.56 122 GLU B C 1
ATOM 2379 O O . GLU B 1 122 ? -9.438 -25.812 15.695 1 91.56 122 GLU B O 1
ATOM 2384 N N . ASP B 1 123 ? -9.25 -23.609 16.016 1 91.25 123 ASP B N 1
ATOM 2385 C CA . ASP B 1 123 ? -10.297 -23.625 17.031 1 91.25 123 ASP B CA 1
ATOM 2386 C C . ASP B 1 123 ? -11.633 -23.172 16.453 1 91.25 123 ASP B C 1
ATOM 2388 O O . ASP B 1 123 ? -12.586 -22.922 17.188 1 91.25 123 ASP B O 1
ATOM 2392 N N . GLY B 1 124 ? -11.664 -22.891 15.211 1 88.12 124 GLY B N 1
ATOM 2393 C CA . GLY B 1 124 ? -12.906 -22.594 14.516 1 88.12 124 GLY B CA 1
ATOM 2394 C C . GLY B 1 124 ? -13.273 -21.125 14.539 1 88.12 124 GLY B C 1
ATOM 2395 O O . GLY B 1 124 ? -14.352 -20.734 14.094 1 88.12 124 GLY B O 1
ATOM 2396 N N . VAL B 1 125 ? -12.414 -20.312 15.227 1 90.12 125 VAL B N 1
ATOM 2397 C CA . VAL B 1 125 ? -12.688 -18.891 15.312 1 90.12 125 VAL B CA 1
ATOM 2398 C C . VAL B 1 125 ? -11.438 -18.094 14.93 1 90.12 125 VAL B C 1
ATOM 2400 O O . VAL B 1 125 ? -10.359 -18.328 15.477 1 90.12 125 VAL B O 1
ATOM 2403 N N . VAL B 1 126 ? -11.57 -17.234 13.945 1 92 126 VAL B N 1
ATOM 2404 C CA . VAL B 1 126 ? -10.492 -16.312 13.594 1 92 126 VAL B CA 1
ATOM 2405 C C . VAL B 1 126 ? -10.625 -15.031 14.414 1 92 126 VAL B C 1
ATOM 2407 O O . VAL B 1 126 ? -11.539 -14.234 14.18 1 92 126 VAL B O 1
ATOM 2410 N N . GLU B 1 127 ? -9.797 -14.852 15.352 1 91.56 127 GLU B N 1
ATOM 2411 C CA . GLU B 1 127 ? -9.758 -13.656 16.188 1 91.56 127 GLU B CA 1
ATOM 2412 C C . GLU B 1 127 ? -9.117 -12.484 15.461 1 91.56 127 GLU B C 1
ATOM 2414 O O . GLU B 1 127 ? -8.406 -12.672 14.469 1 91.56 127 GLU B O 1
ATOM 2419 N N . PRO B 1 128 ? -9.344 -11.312 15.977 1 86.19 128 PRO B N 1
ATOM 2420 C CA . PRO B 1 128 ? -8.852 -10.109 15.297 1 86.19 128 PRO B CA 1
ATOM 2421 C C . PRO B 1 128 ? -7.34 -10.133 15.078 1 86.19 128 PRO B C 1
ATOM 2423 O O . PRO B 1 128 ? -6.863 -9.758 14.008 1 86.19 128 PRO B O 1
ATOM 2426 N N . HIS B 1 129 ? -6.629 -10.555 16.031 1 90 129 HIS B N 1
ATOM 2427 C CA . HIS B 1 129 ? -5.18 -10.586 15.867 1 90 129 HIS B CA 1
ATOM 2428 C C . HIS B 1 129 ? -4.766 -11.617 14.828 1 90 129 HIS B C 1
ATOM 2430 O O . HIS B 1 129 ? -3.793 -11.406 14.094 1 90 129 HIS B O 1
ATOM 2436 N N . GLU B 1 130 ? -5.523 -12.727 14.734 1 92.94 130 GLU B N 1
ATOM 2437 C CA . GLU B 1 130 ? -5.254 -13.742 13.711 1 92.94 130 GLU B CA 1
ATOM 2438 C C . GLU B 1 130 ? -5.617 -13.227 12.32 1 92.94 130 GLU B C 1
ATOM 2440 O O . GLU B 1 130 ? -4.922 -13.516 11.344 1 92.94 130 GLU B O 1
ATOM 2445 N N . LYS B 1 131 ? -6.672 -12.484 12.289 1 89.94 131 LYS B N 1
ATOM 2446 C CA . LYS B 1 131 ? -7.074 -11.875 11.023 1 89.94 131 LYS B CA 1
ATOM 2447 C C . LYS B 1 131 ? -5.988 -10.945 10.492 1 89.94 131 LYS B C 1
ATOM 2449 O O . LYS B 1 131 ? -5.676 -10.961 9.305 1 89.94 131 LYS B O 1
ATOM 2454 N N . THR B 1 132 ? -5.426 -10.164 11.383 1 87.44 132 THR B N 1
ATOM 2455 C CA . THR B 1 132 ? -4.34 -9.266 11.016 1 87.44 132 THR B CA 1
ATOM 2456 C C . THR B 1 132 ? -3.145 -10.039 10.477 1 87.44 132 THR B C 1
ATOM 2458 O O . THR B 1 132 ? -2.559 -9.664 9.461 1 87.44 132 THR B O 1
ATOM 2461 N N . ALA B 1 133 ? -2.809 -11.086 11.086 1 91.88 133 ALA B N 1
ATOM 2462 C CA 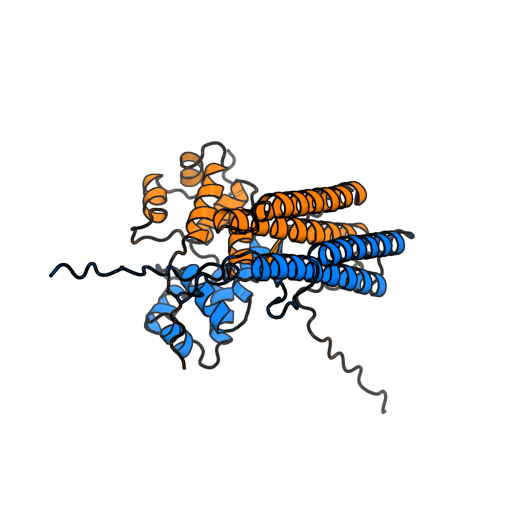. ALA B 1 133 ? -1.683 -11.914 10.664 1 91.88 133 ALA B CA 1
ATOM 2463 C C . ALA B 1 133 ? -1.941 -12.523 9.289 1 91.88 133 ALA B C 1
ATOM 2465 O O . ALA B 1 133 ? -1.045 -12.57 8.445 1 91.88 133 ALA B O 1
ATOM 2466 N N . ILE B 1 134 ? -3.154 -13.016 9.078 1 92.88 134 ILE B N 1
ATOM 2467 C CA . ILE B 1 134 ? -3.531 -13.586 7.789 1 92.88 134 ILE B CA 1
ATOM 2468 C C . ILE B 1 134 ? -3.428 -12.523 6.699 1 92.88 134 ILE B C 1
ATOM 2470 O O . ILE B 1 134 ? -2.875 -12.781 5.625 1 92.88 134 ILE B O 1
ATOM 2474 N N . ASN B 1 135 ? -3.924 -11.414 7.027 1 88.44 135 ASN B N 1
ATOM 2475 C CA . ASN B 1 135 ? -3.887 -10.32 6.059 1 88.44 135 ASN B CA 1
ATOM 2476 C C . ASN B 1 135 ? -2.453 -9.938 5.703 1 88.44 135 ASN B C 1
ATOM 2478 O O . ASN B 1 135 ? -2.162 -9.617 4.547 1 88.44 135 ASN B O 1
ATOM 2482 N N . ASP B 1 136 ? -1.624 -9.906 6.68 1 88.44 136 ASP B N 1
ATOM 2483 C CA . ASP B 1 136 ? -0.219 -9.602 6.422 1 88.44 136 ASP B CA 1
ATOM 2484 C C . ASP B 1 136 ? 0.388 -10.617 5.453 1 88.44 136 ASP B C 1
ATOM 2486 O O . ASP B 1 136 ? 1.077 -10.234 4.504 1 88.44 136 ASP B O 1
ATOM 2490 N N . GLU B 1 137 ? 0.123 -11.883 5.695 1 92.69 137 GLU B N 1
ATOM 2491 C CA . GLU B 1 137 ? 0.653 -12.93 4.828 1 92.69 137 GLU B CA 1
ATOM 2492 C C . GLU B 1 137 ? 0.06 -12.836 3.426 1 92.69 137 GLU B C 1
ATOM 2494 O O . GLU B 1 137 ? 0.754 -13.078 2.436 1 92.69 137 GLU B O 1
ATOM 2499 N N . LEU B 1 138 ? -1.23 -12.523 3.406 1 90.81 138 LEU B N 1
ATOM 2500 C CA . LEU B 1 138 ? -1.896 -12.344 2.119 1 90.81 138 LEU B CA 1
ATOM 2501 C C . LEU B 1 138 ? -1.247 -11.219 1.327 1 90.81 138 LEU B C 1
ATOM 2503 O O . LEU B 1 138 ? -0.91 -11.391 0.153 1 90.81 138 LEU B O 1
ATOM 2507 N N . TYR B 1 139 ? -1.037 -10.172 1.962 1 87.19 139 TYR B N 1
ATOM 2508 C CA . TYR B 1 139 ? -0.42 -9.008 1.335 1 87.19 139 TYR B CA 1
ATOM 2509 C C . TYR B 1 139 ? 0.969 -9.344 0.808 1 87.19 139 TYR B C 1
ATOM 2511 O O . TYR B 1 139 ? 1.308 -9.008 -0.329 1 87.19 139 TYR B O 1
ATOM 2519 N N . LEU B 1 140 ? 1.712 -9.953 1.601 1 88.5 140 LEU B N 1
ATOM 2520 C CA . LEU B 1 140 ? 3.066 -10.32 1.201 1 88.5 140 LEU B CA 1
ATOM 2521 C C . LEU B 1 140 ? 3.043 -11.258 -0 1 88.5 140 LEU B C 1
ATOM 2523 O O . LEU B 1 140 ? 3.879 -11.141 -0.9 1 88.5 140 LEU B O 1
ATOM 2527 N N . SER B 1 141 ? 2.15 -12.18 0.006 1 92 141 SER B N 1
ATOM 2528 C CA . SER B 1 141 ? 2.02 -13.109 -1.113 1 92 141 SER B CA 1
ATOM 2529 C C . SER B 1 141 ? 1.745 -12.367 -2.418 1 92 141 SER B C 1
ATOM 2531 O O . SER B 1 141 ? 2.406 -12.609 -3.428 1 92 141 SER B O 1
ATOM 2533 N N . ILE B 1 142 ? 0.837 -11.445 -2.338 1 89.19 142 ILE B N 1
ATOM 2534 C CA . ILE B 1 142 ? 0.442 -10.688 -3.518 1 89.19 142 ILE B CA 1
ATOM 2535 C C . ILE B 1 142 ? 1.598 -9.797 -3.969 1 89.19 142 ILE B C 1
ATOM 2537 O O . ILE B 1 142 ? 1.911 -9.727 -5.16 1 89.19 142 ILE B O 1
ATOM 2541 N N . SER B 1 143 ? 2.219 -9.188 -3.027 1 87.5 143 SER B N 1
ATOM 2542 C CA . SER B 1 143 ? 3.348 -8.32 -3.338 1 87.5 143 SER B CA 1
ATOM 2543 C C . SER B 1 143 ? 4.473 -9.094 -4.02 1 87.5 143 SER B C 1
ATOM 2545 O O . SER B 1 143 ? 5.059 -8.617 -4.992 1 87.5 143 SER B O 1
ATOM 2547 N N . LYS B 1 144 ? 4.75 -10.266 -3.551 1 88.94 144 LYS B N 1
ATOM 2548 C CA . LYS B 1 144 ? 5.824 -11.07 -4.129 1 88.94 144 LYS B CA 1
ATOM 2549 C C . LYS B 1 144 ? 5.461 -11.531 -5.539 1 88.94 144 LYS B C 1
ATOM 2551 O O . LYS B 1 144 ? 6.328 -11.602 -6.414 1 88.94 144 LYS B O 1
ATOM 2556 N N . LEU B 1 145 ? 4.191 -11.883 -5.73 1 90.69 145 LEU B N 1
ATOM 2557 C CA . LEU B 1 145 ? 3.727 -12.211 -7.074 1 90.69 145 LEU B CA 1
ATOM 2558 C C . LEU B 1 145 ? 3.963 -11.055 -8.031 1 90.69 145 LEU B C 1
ATOM 2560 O O . LEU B 1 145 ? 4.504 -11.25 -9.125 1 90.69 145 LEU B O 1
ATOM 2564 N N . GLN B 1 146 ? 3.639 -9.914 -7.605 1 87 146 GLN B N 1
ATOM 2565 C CA . GLN B 1 146 ? 3.777 -8.719 -8.438 1 87 146 GLN B CA 1
ATOM 2566 C C . GLN B 1 146 ? 5.246 -8.398 -8.688 1 87 146 GLN B C 1
ATOM 2568 O O . GLN B 1 146 ? 5.621 -8.008 -9.797 1 87 146 GLN B O 1
ATOM 2573 N N . GLU B 1 147 ? 6.035 -8.492 -7.691 1 84.75 147 GLU B N 1
ATOM 2574 C CA . GLU B 1 147 ? 7.473 -8.273 -7.844 1 84.75 147 GLU B CA 1
ATOM 2575 C C . GLU B 1 147 ? 8.078 -9.242 -8.859 1 84.75 147 GLU B C 1
ATOM 2577 O O . GLU B 1 147 ? 8.938 -8.859 -9.656 1 84.75 147 GLU B O 1
ATOM 2582 N N . HIS B 1 148 ? 7.676 -10.438 -8.742 1 89.12 148 HIS B N 1
ATOM 2583 C CA . HIS B 1 148 ? 8.18 -11.438 -9.68 1 89.12 148 HIS B CA 1
ATOM 2584 C C . HIS B 1 148 ? 7.828 -11.07 -11.117 1 89.12 148 HIS B C 1
ATOM 2586 O O . HIS B 1 148 ? 8.688 -11.125 -12 1 89.12 148 HIS B O 1
ATOM 2592 N N . ALA B 1 149 ? 6.547 -10.727 -11.297 1 88.19 149 ALA B N 1
ATOM 2593 C CA . ALA B 1 149 ? 6.121 -10.344 -12.641 1 88.19 149 ALA B CA 1
ATOM 2594 C C . ALA B 1 149 ? 6.914 -9.141 -13.148 1 88.19 149 ALA B C 1
ATOM 2596 O O . ALA B 1 149 ? 7.348 -9.117 -14.305 1 88.19 149 ALA B O 1
ATOM 2597 N N . ALA B 1 150 ? 7.086 -8.18 -12.305 1 83.44 150 ALA B N 1
ATOM 2598 C CA . ALA B 1 150 ? 7.844 -6.988 -12.672 1 83.44 150 ALA B CA 1
ATOM 2599 C C . ALA B 1 150 ? 9.273 -7.348 -13.078 1 83.44 150 ALA B C 1
ATOM 2601 O O . ALA B 1 150 ? 9.828 -6.766 -14.008 1 83.44 150 ALA B O 1
ATOM 2602 N N . LEU B 1 151 ? 9.836 -8.258 -12.391 1 84.06 151 LEU B N 1
ATOM 2603 C CA . LEU B 1 151 ? 11.195 -8.711 -12.688 1 84.06 151 LEU B CA 1
ATOM 2604 C C . LEU B 1 151 ? 11.258 -9.406 -14.047 1 84.06 151 LEU B C 1
ATOM 2606 O O . LEU B 1 151 ? 12.18 -9.172 -14.82 1 84.06 151 LEU B O 1
ATOM 2610 N N . VAL B 1 152 ? 10.297 -10.266 -14.32 1 87.69 152 VAL B N 1
ATOM 2611 C CA . VAL B 1 152 ? 10.227 -10.961 -15.602 1 87.69 152 VAL B CA 1
ATOM 2612 C C . VAL B 1 152 ? 10.188 -9.945 -16.75 1 87.69 152 VAL B C 1
ATOM 2614 O O . VAL B 1 152 ? 10.93 -10.078 -17.719 1 87.69 152 VAL B O 1
ATOM 2617 N N . TYR B 1 153 ? 9.391 -8.906 -16.562 1 84.56 153 TYR B N 1
ATOM 2618 C CA . TYR B 1 153 ? 9.258 -7.918 -17.609 1 84.56 153 TYR B CA 1
ATOM 2619 C C . TYR B 1 153 ? 10.539 -7.102 -17.766 1 84.56 153 TYR B C 1
ATOM 2621 O O . TYR B 1 153 ? 10.938 -6.766 -18.891 1 84.56 153 TYR B O 1
ATOM 2629 N N . LYS B 1 154 ? 11.078 -6.797 -16.766 1 81.31 154 LYS B N 1
ATOM 2630 C CA . LYS B 1 154 ? 12.305 -6.016 -16.812 1 81.31 154 LYS B CA 1
ATOM 2631 C C . LYS B 1 154 ? 13.414 -6.773 -17.531 1 81.31 154 LYS B C 1
ATOM 2633 O O . LYS B 1 154 ? 14.219 -6.176 -18.25 1 81.31 154 LYS B O 1
ATOM 2638 N N . ILE B 1 155 ? 13.453 -8.023 -17.359 1 81.56 155 ILE B N 1
ATOM 2639 C CA . ILE B 1 155 ? 14.547 -8.836 -17.875 1 81.56 155 ILE B CA 1
ATOM 2640 C C . ILE B 1 155 ? 14.25 -9.227 -19.328 1 81.56 155 ILE B C 1
ATOM 2642 O O . ILE B 1 155 ? 15.141 -9.211 -20.172 1 81.56 155 ILE B O 1
ATOM 2646 N N . PHE B 1 156 ? 13.008 -9.523 -19.609 1 85.81 156 PHE B N 1
ATOM 2647 C CA . PHE B 1 156 ? 12.75 -10.227 -20.859 1 85.81 156 PHE B CA 1
ATOM 2648 C C . PHE B 1 156 ? 11.961 -9.352 -21.812 1 85.81 156 PHE B C 1
ATOM 2650 O O . PHE B 1 156 ? 11.781 -9.703 -22.984 1 85.81 156 PHE B O 1
ATOM 2657 N N . CYS B 1 157 ? 11.352 -8.32 -21.219 1 80.25 157 CYS B N 1
ATOM 2658 C CA . CYS B 1 157 ? 10.625 -7.453 -22.141 1 80.25 157 CYS B CA 1
ATOM 2659 C C . CYS B 1 157 ? 11.586 -6.52 -22.875 1 80.25 157 CYS B C 1
ATOM 2661 O O . CYS B 1 157 ? 12.523 -5.996 -22.281 1 80.25 157 CYS B O 1
ATOM 2663 N N . ILE B 1 158 ? 11.859 -6.668 -24.234 1 62.66 158 ILE B N 1
ATOM 2664 C CA . ILE B 1 158 ? 12.711 -5.805 -25.047 1 62.66 158 ILE B CA 1
ATOM 2665 C C . ILE B 1 158 ? 12.344 -4.344 -24.812 1 62.66 158 ILE B C 1
ATOM 2667 O O . ILE B 1 158 ? 11.164 -3.975 -24.875 1 62.66 158 ILE B O 1
ATOM 2671 N N . SER B 1 159 ? 13.047 -3.729 -23.828 1 53.06 159 SER B N 1
ATOM 2672 C CA . SER B 1 159 ? 12.875 -2.281 -23.891 1 53.06 159 SER B CA 1
ATOM 2673 C C . SER B 1 159 ? 12.781 -1.801 -25.328 1 53.06 159 SER B C 1
ATOM 2675 O O . SER B 1 159 ? 13.727 -1.966 -26.109 1 53.06 159 SER B O 1
ATOM 2677 N N . GLU B 1 160 ? 11.953 -2.078 -26.234 1 43.53 160 GLU B N 1
ATOM 2678 C CA . GLU B 1 160 ? 12.195 -1.402 -27.516 1 43.53 160 GLU B CA 1
ATOM 2679 C C . GLU B 1 160 ? 13.023 -0.138 -27.312 1 43.53 160 GLU B C 1
ATOM 2681 O O . GLU B 1 160 ? 12.945 0.509 -26.266 1 43.53 160 GLU B O 1
ATOM 2686 N N . SER B 1 161 ? 14.18 0.256 -28.188 1 38.53 161 SER B N 1
ATOM 2687 C CA . SER B 1 161 ? 14.859 1.543 -28.281 1 38.53 161 SER B CA 1
ATOM 2688 C C . SER B 1 161 ? 14.016 2.658 -27.672 1 38.53 161 SER B C 1
ATOM 2690 O O . SER B 1 161 ? 14.508 3.426 -26.828 1 38.53 161 SER B O 1
ATOM 2692 N N . ASN B 1 162 ? 13.406 3.684 -28.516 1 35 162 ASN B N 1
ATOM 2693 C CA . ASN B 1 162 ? 12.773 4.973 -28.266 1 35 162 ASN B CA 1
ATOM 2694 C C . ASN B 1 162 ? 11.664 4.855 -27.219 1 35 162 ASN B C 1
ATOM 2696 O O . ASN B 1 162 ? 11.508 5.734 -26.375 1 35 162 ASN B O 1
ATOM 2700 N N . ASP B 1 163 ? 10.242 4.27 -27.422 1 32.41 163 ASP B N 1
ATOM 2701 C CA . ASP B 1 163 ? 9.078 4.578 -26.594 1 32.41 163 ASP B CA 1
ATOM 2702 C C . ASP B 1 163 ? 8.969 3.623 -25.406 1 32.41 163 ASP B C 1
ATOM 2704 O O . ASP B 1 163 ? 8.375 2.549 -25.531 1 32.41 163 ASP B O 1
ATOM 2708 N N . ALA B 1 164 ? 9.836 3.33 -24.578 1 34.69 164 ALA B N 1
ATOM 2709 C CA . ALA B 1 164 ? 9.906 2.803 -23.219 1 34.69 164 ALA B CA 1
ATOM 2710 C C . ALA B 1 164 ? 8.516 2.75 -22.578 1 34.69 164 ALA B C 1
ATOM 2712 O O . ALA B 1 164 ? 8.352 2.213 -21.484 1 34.69 164 ALA B O 1
ATOM 2713 N N . ARG B 1 165 ? 7.613 3.467 -22.969 1 32.53 165 ARG B N 1
ATOM 2714 C CA . ARG B 1 165 ? 6.289 3.695 -22.406 1 32.53 165 ARG B CA 1
ATOM 2715 C C . ARG B 1 165 ? 5.453 2.424 -22.438 1 32.53 165 ARG B C 1
ATOM 2717 O O . ARG B 1 165 ? 4.426 2.332 -21.766 1 32.53 165 ARG B O 1
ATOM 2724 N N . GLU B 1 166 ? 5.855 1.46 -23.391 1 38.06 166 GLU B N 1
ATOM 2725 C CA . GLU B 1 166 ? 4.828 0.457 -23.656 1 38.06 166 GLU B CA 1
ATOM 2726 C C . GLU B 1 166 ? 4.938 -0.71 -22.688 1 38.06 166 GLU B C 1
ATOM 2728 O O . GLU B 1 166 ? 3.963 -1.434 -22.453 1 38.06 166 GLU B O 1
ATOM 2733 N N . CYS B 1 167 ? 6.137 -1.131 -22.391 1 39.78 167 CYS B N 1
ATOM 2734 C CA . CYS B 1 167 ? 6.207 -2.303 -21.531 1 39.78 167 CYS B CA 1
ATOM 2735 C C . CYS B 1 167 ? 5.859 -1.938 -20.094 1 39.78 167 CYS B C 1
ATOM 2737 O O . CYS B 1 167 ? 6.039 -2.748 -19.172 1 39.78 167 CYS B O 1
ATOM 2739 N N . ALA B 1 168 ? 5.781 -0.71 -19.828 1 38.41 168 ALA B N 1
ATOM 2740 C CA . ALA B 1 168 ? 5.398 -0.389 -18.469 1 38.41 168 ALA B CA 1
ATOM 2741 C C . ALA B 1 168 ? 4.164 -1.181 -18.047 1 38.41 168 ALA B C 1
ATOM 2743 O O . ALA B 1 168 ? 3.23 -1.356 -18.828 1 38.41 168 ALA B O 1
ATOM 2744 N N . ALA B 1 169 ? 4.258 -1.93 -17.109 1 38.66 169 ALA B N 1
ATOM 2745 C CA . ALA B 1 169 ? 3.211 -2.727 -16.469 1 38.66 169 ALA B CA 1
ATOM 2746 C C . ALA B 1 169 ? 1.853 -2.041 -16.594 1 38.66 169 ALA B C 1
ATOM 2748 O O . ALA B 1 169 ? 1.733 -0.839 -16.344 1 38.66 169 ALA B O 1
ATOM 2749 N N . PRO B 1 170 ? 0.831 -2.619 -17.438 1 33.47 170 PRO B N 1
ATOM 2750 C CA . PRO B 1 170 ? -0.465 -1.942 -17.344 1 33.47 170 PRO B CA 1
ATOM 2751 C C . PRO B 1 170 ? -0.841 -1.585 -15.906 1 33.47 170 PRO B C 1
ATOM 2753 O O . PRO B 1 170 ? -0.773 -2.438 -15.016 1 33.47 170 PRO B O 1
ATOM 2756 N N . GLY B 1 171 ? -0.397 -0.42 -15.344 1 32.06 171 GLY B N 1
ATOM 2757 C CA . GLY B 1 171 ? -1.237 -0.078 -14.203 1 32.06 171 GLY B CA 1
ATOM 2758 C C . GLY B 1 171 ? -2.643 -0.64 -14.312 1 32.06 171 GLY B C 1
ATOM 2759 O O . GLY B 1 171 ? -2.822 -1.825 -14.602 1 32.06 171 GLY B O 1
ATOM 2760 N N . VAL B 1 172 ? -3.688 0.168 -14.008 1 32.78 172 VAL B N 1
ATOM 2761 C CA . VAL B 1 172 ? -5.105 -0.129 -14.18 1 32.78 172 VAL B CA 1
ATOM 2762 C C . VAL B 1 172 ? -5.379 -0.53 -15.625 1 32.78 172 VAL B C 1
ATOM 2764 O O . VAL B 1 172 ? -4.809 0.05 -16.547 1 32.78 172 VAL B O 1
ATOM 2767 N N . VAL B 1 173 ? -5.5 -1.807 -15.977 1 29.31 173 VAL B N 1
ATOM 2768 C CA . VAL B 1 173 ? -6.242 -2.111 -17.188 1 29.31 173 VAL B CA 1
ATOM 2769 C C . VAL B 1 173 ? -7.191 -0.964 -17.516 1 29.31 173 VAL B C 1
ATOM 2771 O O . VAL B 1 173 ? -8.211 -0.787 -16.859 1 29.31 173 VAL B O 1
ATOM 2774 N N . ALA B 1 174 ? -6.836 0.214 -17.844 1 27.31 174 ALA B N 1
ATOM 2775 C CA . ALA B 1 174 ? -7.719 1.033 -18.672 1 27.31 174 ALA B CA 1
ATOM 2776 C C . ALA B 1 174 ? -8.18 0.266 -19.906 1 27.31 174 ALA B C 1
ATOM 2778 O O . ALA B 1 174 ? -7.414 -0.507 -20.484 1 27.31 174 ALA B O 1
ATOM 2779 N N . SER B 1 175 ? -9.508 0.141 -20.125 1 25.55 175 SER B N 1
ATOM 2780 C CA . SER B 1 175 ? -10.203 -0.25 -21.344 1 25.55 175 SER B CA 1
ATOM 2781 C C . SER B 1 175 ? -9.562 0.392 -22.578 1 25.55 175 SER B C 1
ATOM 2783 O O . SER B 1 175 ? -9.484 1.619 -22.672 1 25.55 175 SER B O 1
ATOM 2785 N N . ILE B 1 176 ? -8.656 -0.027 -23.125 1 25.28 176 ILE B N 1
ATOM 2786 C CA . ILE B 1 176 ? -8.102 0.393 -24.406 1 25.28 176 ILE B CA 1
ATOM 2787 C C . ILE B 1 176 ? -9.227 0.493 -25.453 1 25.28 176 ILE B C 1
ATOM 2789 O O . ILE B 1 176 ? -9.789 -0.522 -25.859 1 25.28 176 ILE B O 1
ATOM 2793 N N . ALA B 1 177 ? -10.07 1.588 -25.453 1 22.05 177 ALA B N 1
ATOM 2794 C CA . ALA B 1 177 ? -10.883 1.911 -26.625 1 22.05 177 ALA B CA 1
ATOM 2795 C C . ALA B 1 177 ? -10 2.256 -27.828 1 22.05 177 ALA B C 1
ATOM 2797 O O . ALA B 1 177 ? -9.969 3.406 -28.266 1 22.05 177 ALA B O 1
ATOM 2798 N N . SER B 1 178 ? -8.93 1.68 -28.141 1 23.12 178 SER B N 1
ATOM 2799 C CA . SER B 1 178 ? -8.297 2.078 -29.406 1 23.12 178 SER B CA 1
ATOM 2800 C C . SER B 1 178 ? -9.203 1.801 -30.594 1 23.12 178 SER B C 1
ATOM 2802 O O . SER B 1 178 ? -9.547 0.647 -30.859 1 23.12 178 SER B O 1
ATOM 2804 N N . GLY B 1 179 ? -10.25 2.668 -30.922 1 20.98 179 GLY B N 1
ATOM 2805 C CA . GLY B 1 179 ? -10.93 2.77 -32.188 1 20.98 179 GLY B CA 1
ATOM 2806 C C . GLY B 1 179 ? -9.977 2.92 -33.375 1 20.98 179 GLY B C 1
ATOM 2807 O O . GLY B 1 179 ? -9.266 3.922 -33.469 1 20.98 179 GLY B O 1
ATOM 2808 N N . CYS B 1 180 ? -9.258 1.975 -33.812 1 22.8 180 CYS B N 1
ATOM 2809 C CA . CYS B 1 180 ? -8.656 1.966 -35.125 1 22.8 180 CYS B CA 1
ATOM 2810 C C . CYS B 1 180 ? -9.664 2.393 -36.188 1 22.8 180 CYS B C 1
ATOM 2812 O O . CYS B 1 180 ? -10.711 1.758 -36.344 1 22.8 180 CYS B O 1
ATOM 2814 N N . GLY B 1 181 ? -9.875 3.693 -36.5 1 21.41 181 GLY B N 1
ATOM 2815 C CA . GLY B 1 181 ? -10.57 4.34 -37.594 1 21.41 181 GLY B CA 1
ATOM 2816 C C . GLY B 1 181 ? -10.32 3.676 -38.938 1 21.41 181 GLY B C 1
ATOM 2817 O O . GLY B 1 181 ? -9.273 3.051 -39.156 1 21.41 181 GLY B O 1
ATOM 2818 N N . GLU B 1 182 ? -11.453 3.412 -39.812 1 23.89 182 GLU B N 1
ATOM 2819 C CA . GLU B 1 182 ? -11.805 3.029 -41.156 1 23.89 182 GLU B CA 1
ATOM 2820 C C . GLU B 1 182 ? -11.031 3.861 -42.188 1 23.89 182 GLU B C 1
ATOM 2822 O O . GLU B 1 182 ? -10.789 5.051 -41.969 1 23.89 182 GLU B O 1
ATOM 2827 N N . THR B 1 183 ? -10.234 3.15 -43.031 1 23.92 183 THR B N 1
ATOM 2828 C CA . THR B 1 183 ? -9.75 3.48 -44.375 1 23.92 183 THR B CA 1
ATOM 2829 C C . THR B 1 183 ? -10.891 3.986 -45.25 1 23.92 183 THR B C 1
ATOM 2831 O O . THR B 1 183 ? -10.703 4.199 -46.438 1 23.92 183 THR B O 1
ATOM 2834 N N . ASN B 1 184 ? -11.922 4.777 -44.938 1 19.97 184 ASN B N 1
ATOM 2835 C CA . ASN B 1 184 ? -12.805 5.102 -46.062 1 19.97 184 ASN B CA 1
ATOM 2836 C C . ASN B 1 184 ? -12.117 6.016 -47.062 1 19.97 184 ASN B C 1
ATOM 2838 O O . ASN B 1 184 ? -12.625 6.23 -48.156 1 19.97 184 ASN B O 1
ATOM 2842 N N . ALA B 1 185 ? -11.031 6.656 -47.188 1 21.2 185 ALA B N 1
ATOM 2843 C CA . ALA B 1 185 ? -11.141 7.34 -48.469 1 21.2 185 ALA B CA 1
ATOM 2844 C C . ALA B 1 185 ? -10.789 6.402 -49.625 1 21.2 185 ALA B C 1
ATOM 2846 O O . ALA B 1 185 ? -9.969 5.496 -49.469 1 21.2 185 ALA B O 1
#